Protein AF-A0A955JKP7-F1 (afdb_monomer_lite)

pLDDT: mean 91.43, std 6.75, range [46.59, 98.06]

Sequence (191 aa):
MPIYRITAPNGKTYQIEGPPGASDADVAAAVVAQFPDAGREAPETTTAGQVKEFAKGIPAGAIGLLETAAVGASNILPQAEEDSAKKAIREFASAVKQPFAAAEGYEDTVGRKFGEALGSTAPFFALGPLGMAGKAAATGLAAGAGAGEASTRAEAKGATQDQQTLATIGGTAVGLTEMLPVFHFLEKLGG

Secondary structure (DSSP, 8-state):
-PEEEEE-TTSPEEEEE--TT--HHHHHHHHHHH-GGGGSPPPPP-HHHHHHHHHHHHHHHHHHHHHHHHHHHHTTS-HHHHHHHHHHHHHHHHHHHGGGPPPTT-TT-HHHHHHHHHHHHHHHHHTGGGHHHHHHHHHHHHHHHHHHHHHHHHHHTT--HHHHHHHHHHHHHHHHHHHHHHHHHHHHH--

Structure (mmCIF, N/CA/C/O backbone):
data_AF-A0A955JKP7-F1
#
_entry.id   AF-A0A955JKP7-F1
#
loop_
_atom_site.group_PDB
_atom_site.id
_atom_site.type_symbol
_atom_site.label_atom_id
_atom_site.label_alt_id
_atom_site.label_comp_id
_atom_site.label_asym_id
_atom_site.label_entity_id
_atom_site.label_seq_id
_atom_site.pdbx_PDB_ins_code
_atom_site.Cartn_x
_atom_site.Cartn_y
_atom_site.Cartn_z
_atom_site.occupancy
_atom_site.B_iso_or_equiv
_atom_site.auth_seq_id
_atom_site.auth_comp_id
_atom_site.auth_asym_id
_atom_site.auth_atom_id
_atom_site.pdbx_PDB_model_num
ATOM 1 N N . MET A 1 1 ? -10.383 -22.776 -31.486 1.00 72.69 1 MET A N 1
ATOM 2 C CA . MET A 1 1 ? -9.301 -21.965 -32.079 1.00 72.69 1 MET A CA 1
ATOM 3 C C . MET A 1 1 ? -8.024 -22.276 -31.308 1.00 72.69 1 MET A C 1
ATOM 5 O O . MET A 1 1 ? -8.127 -22.379 -30.090 1.00 72.69 1 MET A O 1
ATOM 9 N N . PRO A 1 2 ? -6.871 -22.540 -31.946 1.00 86.06 2 PRO A N 1
ATOM 10 C CA . PRO A 1 2 ? -5.593 -22.629 -31.234 1.00 86.06 2 PRO A CA 1
ATOM 11 C C . PRO A 1 2 ? -5.215 -21.299 -30.566 1.00 86.06 2 PRO A C 1
ATOM 13 O O . PRO A 1 2 ? -5.532 -20.227 -31.082 1.00 86.06 2 PRO A O 1
ATOM 16 N N . ILE A 1 3 ? -4.527 -21.391 -29.425 1.00 87.88 3 ILE A N 1
ATOM 17 C CA . ILE A 1 3 ? -3.973 -20.244 -28.696 1.00 87.88 3 ILE A CA 1
ATOM 18 C C . ILE A 1 3 ? -2.499 -20.106 -29.070 1.00 87.88 3 ILE A C 1
ATOM 20 O O . ILE A 1 3 ? -1.715 -21.037 -28.884 1.00 87.88 3 ILE A O 1
ATOM 24 N N . TYR A 1 4 ? -2.132 -18.933 -29.568 1.00 86.81 4 TYR A N 1
ATOM 25 C CA . TYR A 1 4 ? -0.766 -18.555 -29.900 1.00 86.81 4 TYR A CA 1
ATOM 26 C C . TYR A 1 4 ? -0.184 -17.681 -28.796 1.00 86.81 4 TYR A C 1
ATOM 28 O O . TYR A 1 4 ? -0.890 -16.855 -28.219 1.00 86.81 4 TYR A O 1
ATOM 36 N N . ARG A 1 5 ? 1.112 -17.849 -28.510 1.00 90.19 5 ARG A N 1
ATOM 37 C CA . ARG A 1 5 ? 1.842 -17.062 -27.512 1.00 90.19 5 ARG A CA 1
ATOM 38 C C . ARG A 1 5 ? 3.000 -16.332 -28.182 1.00 90.19 5 ARG A C 1
ATOM 40 O O . ARG A 1 5 ? 3.888 -16.990 -28.711 1.00 90.19 5 ARG A O 1
ATOM 47 N N . ILE A 1 6 ? 3.009 -15.002 -28.126 1.00 87.56 6 ILE A N 1
ATOM 48 C CA . ILE A 1 6 ? 4.057 -14.173 -28.738 1.00 87.56 6 ILE A CA 1
ATOM 49 C C . ILE A 1 6 ? 4.585 -13.144 -27.744 1.00 87.56 6 ILE A C 1
ATOM 51 O O . ILE A 1 6 ? 3.816 -12.523 -27.011 1.00 87.56 6 ILE A O 1
ATOM 55 N N . THR A 1 7 ? 5.903 -12.966 -27.710 1.00 87.56 7 THR A N 1
ATOM 56 C CA . THR A 1 7 ? 6.532 -11.849 -27.000 1.00 87.56 7 THR A CA 1
ATOM 57 C C . THR A 1 7 ? 6.624 -10.673 -27.958 1.00 87.56 7 THR A C 1
ATOM 59 O O . THR A 1 7 ? 7.273 -10.773 -28.997 1.00 87.56 7 THR A O 1
ATOM 62 N N . ALA A 1 8 ? 5.935 -9.587 -27.630 1.00 84.81 8 ALA A N 1
ATOM 63 C CA . ALA A 1 8 ? 5.909 -8.389 -28.451 1.00 84.81 8 ALA A CA 1
ATOM 64 C C . ALA A 1 8 ? 7.136 -7.491 -28.176 1.00 84.81 8 ALA A C 1
ATOM 66 O O . ALA A 1 8 ? 7.797 -7.666 -27.148 1.00 84.81 8 ALA A O 1
ATOM 67 N N . PRO A 1 9 ? 7.436 -6.514 -29.056 1.00 81.75 9 PRO A N 1
ATOM 68 C CA . PRO A 1 9 ? 8.513 -5.533 -28.863 1.00 81.75 9 PRO A CA 1
ATOM 69 C C . PRO A 1 9 ? 8.548 -4.843 -27.492 1.00 81.75 9 PRO A C 1
ATOM 71 O O . PRO A 1 9 ? 9.625 -4.523 -26.991 1.00 81.75 9 PRO A O 1
ATOM 74 N N . ASN A 1 10 ? 7.395 -4.687 -26.840 1.00 81.25 10 ASN A N 1
ATOM 75 C CA . ASN A 1 10 ? 7.300 -4.074 -25.513 1.00 81.25 10 ASN A CA 1
ATOM 76 C C . ASN A 1 10 ? 7.736 -5.000 -24.361 1.00 81.25 10 ASN A C 1
ATOM 78 O O . ASN A 1 10 ? 7.550 -4.670 -23.190 1.00 81.25 10 ASN A O 1
ATOM 82 N N . GLY A 1 11 ? 8.255 -6.188 -24.680 1.00 78.44 11 GLY A N 1
ATOM 83 C CA . GLY A 1 11 ? 8.721 -7.188 -23.723 1.00 78.44 11 GLY A CA 1
ATOM 84 C C . GLY A 1 11 ? 7.610 -8.003 -23.055 1.00 78.44 11 GLY A C 1
ATOM 85 O O . GLY 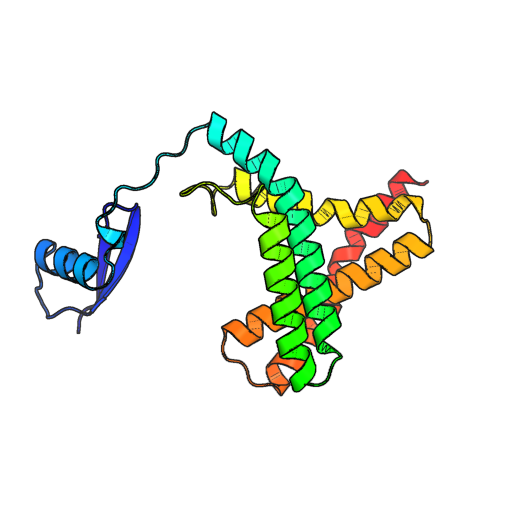A 1 11 ? 7.915 -8.939 -22.314 1.00 78.44 11 GLY A O 1
ATOM 86 N N . LYS A 1 12 ? 6.326 -7.706 -23.309 1.00 83.88 12 LYS A N 1
ATOM 87 C CA . LYS A 1 12 ? 5.192 -8.466 -22.761 1.00 83.88 12 LYS A CA 1
ATOM 88 C C . LYS A 1 12 ? 4.852 -9.656 -23.651 1.00 83.88 12 LYS A C 1
ATOM 90 O O . LYS A 1 12 ? 4.915 -9.591 -24.879 1.00 83.88 12 LYS A O 1
ATOM 95 N N . THR A 1 13 ? 4.441 -10.752 -23.019 1.00 88.56 13 THR A N 1
ATOM 96 C CA . THR A 1 13 ? 3.957 -11.940 -23.722 1.00 88.56 13 THR A CA 1
ATOM 97 C C . THR A 1 13 ? 2.436 -11.937 -23.799 1.00 88.56 13 THR A C 1
ATOM 99 O O . THR A 1 13 ? 1.760 -11.960 -22.771 1.00 88.56 13 THR A O 1
ATOM 102 N N . TYR A 1 14 ? 1.906 -11.981 -25.015 1.00 86.94 14 TYR A N 1
ATOM 103 C CA . TYR A 1 14 ? 0.478 -11.999 -25.303 1.00 86.94 14 TYR A CA 1
ATOM 104 C C . TYR A 1 14 ? 0.025 -13.404 -25.679 1.00 86.94 14 TYR A C 1
ATOM 106 O O . TYR A 1 14 ? 0.777 -14.167 -26.290 1.00 86.94 14 TYR A O 1
ATOM 114 N N . GLN A 1 15 ? -1.208 -13.735 -25.300 1.00 90.25 15 GLN A N 1
ATOM 115 C CA . GLN A 1 15 ? -1.896 -14.939 -25.747 1.00 90.25 15 GLN A CA 1
ATOM 116 C C . GLN A 1 15 ? -3.116 -14.522 -26.559 1.00 90.25 15 GLN A C 1
ATOM 118 O O . GLN A 1 15 ? -3.961 -13.793 -26.041 1.00 90.25 15 GLN A O 1
ATOM 123 N N . ILE A 1 16 ? -3.193 -14.967 -27.812 1.00 87.88 16 ILE A N 1
ATOM 124 C CA . ILE A 1 16 ? -4.333 -14.684 -28.688 1.00 87.88 16 ILE A CA 1
ATOM 125 C C . ILE A 1 16 ? -4.842 -15.955 -29.358 1.00 87.88 16 ILE A C 1
ATOM 127 O O . ILE A 1 16 ? -4.073 -16.861 -29.686 1.00 87.88 16 ILE A O 1
ATOM 131 N N . GLU A 1 17 ? -6.153 -16.023 -29.560 1.00 88.19 17 GLU A N 1
ATOM 132 C CA . GLU A 1 17 ? -6.781 -17.085 -30.339 1.00 88.19 17 GLU A CA 1
ATOM 133 C C . GLU A 1 17 ? -6.658 -16.778 -31.833 1.00 88.19 17 GLU A C 1
ATOM 135 O O . GLU A 1 17 ? -6.987 -15.678 -32.276 1.00 88.19 17 GLU A O 1
ATOM 140 N N . GLY A 1 18 ? -6.205 -17.754 -32.621 1.00 84.19 18 GLY A N 1
ATOM 141 C CA . GLY A 1 18 ? -6.025 -17.603 -34.065 1.00 84.19 18 GLY A CA 1
ATOM 142 C C . GLY A 1 18 ? -6.542 -18.806 -34.853 1.00 84.19 18 GLY A C 1
ATOM 143 O O . GLY A 1 18 ? -6.795 -19.864 -34.271 1.00 84.19 18 GLY A O 1
ATOM 144 N N . PRO A 1 19 ? -6.730 -18.675 -36.176 1.00 85.62 19 PRO A N 1
ATOM 145 C CA . PRO A 1 19 ? -7.070 -19.807 -37.029 1.00 85.62 19 PRO A CA 1
ATOM 146 C C . PRO A 1 19 ? -5.926 -20.840 -37.050 1.00 85.62 19 PRO A C 1
ATOM 148 O O . PRO A 1 19 ? -4.759 -20.462 -36.930 1.00 85.62 19 PRO A O 1
ATOM 151 N N . PRO A 1 20 ? -6.223 -22.145 -37.215 1.00 85.00 20 PRO A N 1
ATOM 152 C CA . PRO A 1 20 ? -5.192 -23.174 -37.329 1.00 85.00 20 PRO A CA 1
ATOM 153 C C . PRO A 1 20 ? -4.208 -22.880 -38.463 1.00 85.00 20 PRO A C 1
ATOM 155 O O . PRO A 1 20 ? -4.615 -22.722 -39.610 1.00 85.00 20 PRO A O 1
ATOM 158 N N . GLY A 1 21 ? -2.915 -22.836 -38.136 1.00 83.44 21 GLY A N 1
ATOM 159 C CA . GLY A 1 21 ? -1.845 -22.587 -39.106 1.00 83.44 21 GLY A CA 1
ATOM 160 C C . GLY A 1 21 ? -1.539 -21.110 -39.379 1.00 83.44 21 GLY A C 1
ATOM 161 O O . GLY A 1 21 ? -0.839 -20.834 -40.349 1.00 83.44 21 GLY A O 1
ATOM 162 N N . ALA A 1 22 ? -2.031 -20.175 -38.555 1.00 85.88 22 ALA A N 1
ATOM 163 C CA . ALA A 1 22 ? -1.627 -18.768 -38.630 1.00 85.88 22 ALA A CA 1
ATOM 164 C C . ALA A 1 22 ? -0.098 -18.616 -38.536 1.00 85.88 22 ALA A C 1
ATOM 166 O O . ALA A 1 22 ? 0.543 -19.304 -37.735 1.00 85.88 22 ALA A O 1
ATOM 167 N N . SER A 1 23 ? 0.473 -17.723 -39.352 1.00 87.25 23 SER A N 1
ATOM 168 C CA . SER A 1 23 ? 1.904 -17.418 -39.307 1.00 87.25 23 SER A CA 1
ATOM 169 C C . SER A 1 23 ? 2.242 -16.512 -38.119 1.00 87.25 23 SER A C 1
ATOM 171 O O . SER A 1 23 ? 1.393 -15.753 -37.648 1.00 87.25 23 SER A O 1
ATOM 173 N N . ASP A 1 24 ? 3.499 -16.528 -37.666 1.00 83.50 24 ASP A N 1
ATOM 174 C CA . ASP A 1 24 ? 3.965 -15.651 -36.580 1.00 83.50 24 ASP A CA 1
ATOM 175 C C . ASP A 1 24 ? 3.753 -14.161 -36.899 1.00 83.50 24 ASP A C 1
ATOM 177 O O . ASP A 1 24 ? 3.474 -13.369 -36.000 1.00 83.50 24 ASP A O 1
ATOM 181 N N . ALA A 1 25 ? 3.830 -13.777 -38.179 1.00 84.00 25 ALA A N 1
ATOM 182 C CA . ALA A 1 25 ? 3.585 -12.411 -38.633 1.00 84.00 25 ALA A CA 1
ATOM 183 C C . ALA A 1 25 ? 2.102 -12.019 -38.528 1.00 84.00 25 ALA A C 1
ATOM 185 O O . ALA A 1 25 ? 1.795 -10.913 -38.083 1.00 84.00 25 ALA A O 1
ATOM 186 N N . ASP A 1 26 ? 1.185 -12.926 -38.875 1.00 86.25 26 ASP A N 1
ATOM 187 C CA . ASP A 1 26 ? -0.260 -12.693 -38.743 1.00 86.25 26 ASP A CA 1
ATOM 188 C C . ASP A 1 26 ? -0.667 -12.610 -37.268 1.00 86.25 26 ASP A C 1
ATOM 190 O O . ASP A 1 26 ? -1.457 -11.748 -36.878 1.00 86.25 26 ASP A O 1
ATOM 194 N N . VAL A 1 27 ? -0.078 -13.469 -36.429 1.00 86.38 27 VAL A N 1
ATOM 195 C CA . VAL A 1 27 ? -0.253 -13.443 -34.972 1.00 86.38 27 VAL A CA 1
ATOM 196 C C . VAL A 1 27 ? 0.288 -12.130 -34.401 1.00 86.38 27 VAL A C 1
ATOM 198 O O . VAL A 1 27 ? -0.414 -11.468 -33.642 1.00 86.38 27 VAL A O 1
ATOM 201 N N . ALA A 1 28 ? 1.490 -11.697 -34.793 1.00 84.06 28 ALA A N 1
ATOM 202 C CA . ALA A 1 28 ? 2.065 -10.425 -34.353 1.00 84.06 28 ALA A CA 1
ATOM 203 C C . ALA A 1 28 ? 1.208 -9.220 -34.768 1.00 84.06 28 ALA A C 1
ATOM 205 O O . ALA A 1 28 ? 0.952 -8.338 -33.949 1.00 84.06 28 ALA A O 1
ATOM 206 N N . ALA A 1 29 ? 0.721 -9.198 -36.011 1.00 86.31 29 ALA A N 1
ATOM 207 C CA . ALA A 1 29 ? -0.156 -8.143 -36.509 1.00 86.31 29 ALA A CA 1
ATOM 208 C C . ALA A 1 29 ? -1.489 -8.107 -35.748 1.00 86.31 29 ALA A C 1
ATOM 210 O O . ALA A 1 29 ? -1.952 -7.029 -35.381 1.00 86.31 29 ALA A O 1
ATOM 211 N N . ALA A 1 30 ? -2.073 -9.270 -35.445 1.00 86.75 30 ALA A N 1
ATOM 212 C CA . ALA A 1 30 ? -3.275 -9.370 -34.624 1.00 86.75 30 ALA A CA 1
ATOM 213 C C . ALA A 1 30 ? -3.031 -8.895 -33.182 1.00 86.75 30 ALA A C 1
ATOM 215 O O . ALA A 1 30 ? -3.862 -8.172 -32.632 1.00 86.75 30 ALA A O 1
ATOM 216 N N . VAL A 1 31 ? -1.873 -9.220 -32.592 1.00 87.81 31 VAL A N 1
ATOM 217 C CA . VAL A 1 31 ? -1.482 -8.711 -31.270 1.00 87.81 31 VAL A CA 1
ATOM 218 C C . VAL A 1 31 ? -1.333 -7.195 -31.284 1.00 87.81 31 VAL A C 1
ATOM 220 O O . VAL A 1 31 ? -1.880 -6.549 -30.404 1.00 87.81 31 VAL A O 1
ATOM 223 N N . VAL A 1 32 ? -0.664 -6.598 -32.270 1.00 87.62 32 VAL A N 1
ATOM 224 C CA . VAL A 1 32 ? -0.525 -5.131 -32.342 1.00 87.62 32 VAL A CA 1
ATOM 225 C C . VAL A 1 32 ? -1.867 -4.450 -32.637 1.00 87.62 32 VAL A C 1
ATOM 227 O O . VAL A 1 32 ? -2.150 -3.390 -32.086 1.00 87.62 32 VAL A O 1
ATOM 230 N N . ALA A 1 33 ? -2.728 -5.059 -33.455 1.00 87.00 33 ALA A N 1
ATOM 231 C CA . ALA A 1 33 ? -4.063 -4.533 -33.738 1.00 87.00 33 ALA A CA 1
ATOM 232 C C . ALA A 1 33 ? -4.977 -4.552 -32.501 1.00 87.00 33 ALA A C 1
ATOM 234 O O . ALA A 1 33 ? -5.748 -3.618 -32.291 1.00 87.00 33 ALA A O 1
ATOM 235 N N . GLN A 1 34 ? -4.886 -5.600 -31.676 1.00 87.19 34 GLN A N 1
ATOM 236 C CA . GLN A 1 34 ? -5.665 -5.735 -30.443 1.00 87.19 34 GLN A CA 1
ATOM 237 C C . GLN A 1 34 ? -5.032 -4.985 -29.259 1.00 87.19 34 GLN A C 1
ATOM 239 O O . GLN A 1 34 ? -5.739 -4.493 -28.381 1.00 87.19 34 GLN A O 1
ATOM 244 N N . PHE A 1 35 ? -3.705 -4.872 -29.254 1.00 86.50 35 PHE A N 1
ATOM 245 C CA . PHE A 1 35 ? -2.894 -4.226 -28.230 1.00 86.50 35 PHE A CA 1
ATOM 246 C C . PHE A 1 35 ? -1.910 -3.256 -28.907 1.00 86.50 35 PHE A C 1
ATOM 248 O O . PHE A 1 35 ? -0.754 -3.614 -29.129 1.00 86.50 35 PHE A O 1
ATOM 255 N N . PRO A 1 36 ? -2.320 -2.010 -29.211 1.00 83.62 36 PRO A N 1
ATOM 256 C CA . PRO A 1 36 ? -1.466 -1.031 -29.899 1.00 83.62 36 PRO A CA 1
ATOM 257 C C . PRO A 1 36 ? -0.111 -0.794 -29.214 1.00 83.62 36 PRO A C 1
ATOM 259 O O . PRO A 1 36 ? 0.900 -0.552 -29.870 1.00 83.62 36 PRO A O 1
ATOM 262 N N . ASP A 1 37 ? -0.072 -0.930 -27.888 1.00 82.00 37 ASP A N 1
ATOM 263 C CA . ASP A 1 37 ? 1.134 -0.777 -27.073 1.00 82.00 37 ASP A CA 1
ATOM 264 C C . ASP A 1 37 ? 2.135 -1.934 -27.241 1.00 82.00 37 ASP A C 1
ATOM 266 O O . ASP A 1 37 ? 3.292 -1.802 -26.847 1.00 82.00 37 ASP A O 1
ATOM 270 N N . ALA A 1 38 ? 1.717 -3.066 -27.819 1.00 81.75 38 ALA A N 1
ATOM 271 C CA . ALA A 1 38 ? 2.581 -4.207 -28.120 1.00 81.75 38 ALA A CA 1
ATOM 272 C C . ALA A 1 38 ? 3.698 -3.840 -29.104 1.00 81.75 38 ALA A C 1
ATOM 274 O O . ALA A 1 38 ? 4.786 -4.400 -29.026 1.00 81.75 38 ALA A O 1
ATOM 275 N N . GLY A 1 39 ? 3.448 -2.870 -29.991 1.00 80.31 39 GLY A N 1
ATOM 276 C CA . GLY A 1 39 ? 4.429 -2.393 -30.964 1.00 80.31 39 GLY A CA 1
ATOM 277 C C . GLY A 1 39 ? 5.464 -1.408 -30.415 1.00 80.31 39 GLY A C 1
ATOM 278 O O . GLY A 1 39 ? 6.376 -1.047 -31.153 1.00 80.31 39 GLY A O 1
ATOM 279 N N . ARG A 1 40 ? 5.339 -0.943 -29.162 1.00 83.19 40 ARG A N 1
ATOM 280 C CA . ARG A 1 40 ? 6.335 -0.043 -28.555 1.00 83.19 40 ARG A CA 1
ATOM 281 C C . ARG A 1 40 ? 7.557 -0.824 -28.095 1.00 83.19 40 ARG A C 1
ATOM 283 O O . ARG A 1 40 ? 7.423 -1.969 -27.693 1.00 83.19 40 ARG A O 1
ATOM 290 N N . GLU A 1 41 ? 8.732 -0.208 -28.123 1.00 78.56 41 GLU A N 1
ATOM 291 C CA . GLU A 1 41 ? 9.923 -0.805 -27.515 1.00 78.56 41 GLU A CA 1
ATOM 292 C C . GLU A 1 41 ? 9.786 -0.844 -25.989 1.00 78.56 41 GLU A C 1
ATOM 294 O O . GLU A 1 41 ? 9.173 0.039 -25.383 1.00 78.56 41 GLU A O 1
ATOM 299 N N . ALA A 1 42 ? 10.335 -1.888 -25.367 1.00 75.12 42 ALA A N 1
ATOM 300 C CA . ALA A 1 42 ? 10.383 -1.982 -23.917 1.00 75.12 42 ALA A CA 1
ATOM 301 C C . ALA A 1 42 ? 11.212 -0.814 -23.339 1.00 75.12 42 ALA A C 1
ATOM 303 O O . ALA A 1 42 ? 12.310 -0.553 -23.838 1.00 75.12 42 ALA A O 1
ATOM 304 N N . PRO A 1 43 ? 10.743 -0.133 -22.279 1.00 78.25 43 PRO A N 1
ATOM 305 C CA . PRO A 1 43 ? 11.534 0.897 -21.618 1.00 78.25 43 PRO A CA 1
ATOM 306 C C . PRO A 1 43 ? 12.845 0.305 -21.086 1.00 78.25 43 PRO A C 1
ATOM 308 O O . PRO A 1 43 ? 12.838 -0.719 -20.396 1.00 78.25 43 PRO A O 1
ATOM 311 N N . GLU A 1 44 ? 13.977 0.951 -21.367 1.00 80.38 44 GLU A N 1
ATOM 312 C CA . GLU A 1 44 ? 15.256 0.512 -20.813 1.00 80.38 44 GLU A CA 1
ATOM 313 C C . GLU A 1 44 ? 15.362 0.856 -19.322 1.00 80.38 44 GLU A C 1
ATOM 315 O O . GLU A 1 44 ? 15.200 2.006 -18.898 1.00 80.38 44 GLU A O 1
ATOM 320 N N . THR A 1 45 ? 15.696 -0.150 -18.509 1.00 87.00 45 THR A N 1
ATOM 321 C CA . THR A 1 45 ? 16.003 0.058 -17.091 1.00 87.00 45 THR A CA 1
ATOM 322 C C . THR A 1 45 ? 17.511 0.153 -16.869 1.00 87.00 45 THR A C 1
ATOM 324 O O . THR A 1 45 ? 18.302 -0.534 -17.507 1.00 87.00 45 THR A O 1
ATOM 327 N N . THR A 1 46 ? 17.931 1.012 -15.941 1.00 91.19 46 THR A N 1
ATOM 328 C CA . THR A 1 46 ? 19.344 1.248 -15.611 1.00 91.19 46 THR A CA 1
ATOM 329 C C . THR A 1 46 ? 19.581 1.034 -14.125 1.00 91.19 46 THR A C 1
ATOM 331 O O . THR A 1 46 ? 18.682 1.239 -13.309 1.00 91.19 46 THR A O 1
ATOM 334 N N . THR A 1 47 ? 20.809 0.690 -13.734 1.00 92.06 47 THR A N 1
ATOM 335 C CA . THR A 1 47 ? 21.171 0.512 -12.317 1.00 92.06 47 THR A CA 1
ATOM 336 C C . THR A 1 47 ? 20.907 1.773 -11.488 1.00 92.06 47 THR A C 1
ATOM 338 O O . THR A 1 47 ? 20.353 1.689 -10.395 1.00 92.06 47 THR A O 1
ATOM 341 N N . ALA A 1 48 ? 21.240 2.956 -12.016 1.00 93.81 48 ALA A N 1
ATOM 342 C CA . ALA A 1 48 ? 20.956 4.225 -11.344 1.00 93.81 48 ALA A CA 1
ATOM 343 C C . ALA A 1 48 ? 19.444 4.484 -11.220 1.00 93.81 48 ALA A C 1
ATOM 345 O O . ALA A 1 48 ? 18.978 4.950 -10.179 1.00 93.81 48 ALA A O 1
ATOM 346 N N . GLY A 1 49 ? 18.671 4.124 -12.251 1.00 93.81 49 GLY A N 1
ATOM 347 C CA . GLY A 1 49 ? 17.213 4.136 -12.205 1.00 93.81 49 GLY A CA 1
ATOM 348 C C . GLY A 1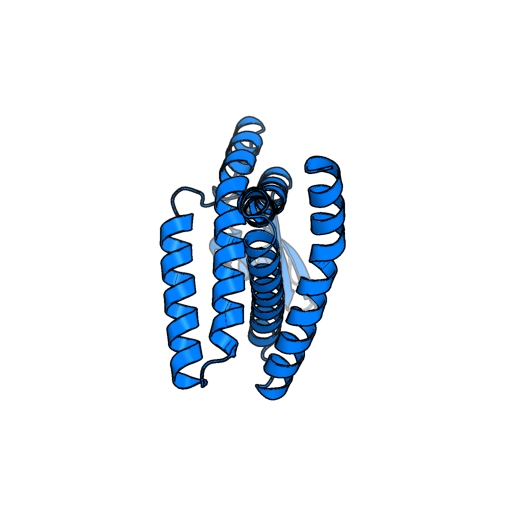 49 ? 16.667 3.222 -11.110 1.00 93.81 49 GLY A C 1
ATOM 349 O O . GLY A 1 49 ? 15.876 3.676 -10.296 1.00 93.81 49 GLY A O 1
ATOM 350 N N . GLN A 1 50 ? 17.163 1.987 -10.990 1.00 93.69 50 GLN A N 1
ATOM 351 C CA . GLN A 1 50 ? 16.717 1.046 -9.953 1.00 93.69 50 GLN A CA 1
ATOM 352 C C . GLN A 1 50 ? 16.913 1.603 -8.534 1.00 93.69 50 GLN A C 1
ATOM 354 O O . GLN A 1 50 ? 16.026 1.472 -7.694 1.00 93.69 50 GLN A O 1
ATOM 359 N N . VAL A 1 51 ? 18.043 2.270 -8.267 1.00 95.88 51 VAL A N 1
ATOM 360 C CA . VAL A 1 51 ? 18.307 2.913 -6.965 1.00 95.88 51 VAL A CA 1
ATOM 361 C C . VAL A 1 51 ? 17.344 4.075 -6.712 1.00 95.88 51 VAL A C 1
ATOM 363 O O . VAL A 1 51 ? 16.793 4.201 -5.616 1.00 95.88 51 VAL A O 1
ATOM 366 N N . LYS A 1 52 ? 17.105 4.918 -7.723 1.00 96.56 52 LYS A N 1
ATOM 367 C CA . LYS A 1 52 ? 16.150 6.031 -7.628 1.00 96.56 52 LYS A CA 1
ATOM 368 C C . LYS A 1 52 ? 14.727 5.531 -7.370 1.00 96.56 52 LYS A C 1
ATOM 370 O O . LYS A 1 52 ? 14.021 6.090 -6.534 1.00 96.56 52 LYS A O 1
ATOM 375 N N . GLU A 1 53 ? 14.316 4.483 -8.069 1.00 97.00 53 GLU A N 1
ATOM 376 C CA . GLU A 1 53 ? 12.973 3.917 -7.964 1.00 97.00 53 GLU A CA 1
ATOM 377 C C . GLU A 1 53 ? 12.779 3.132 -6.660 1.00 97.00 53 GLU A C 1
ATOM 379 O O . GLU A 1 53 ? 11.702 3.196 -6.071 1.00 97.00 53 GLU A O 1
ATOM 384 N N . PHE A 1 54 ? 13.830 2.507 -6.119 1.00 97.06 54 PHE A N 1
ATOM 385 C CA . PHE A 1 54 ? 13.828 2.018 -4.737 1.00 97.06 54 PHE A CA 1
ATOM 386 C C . PHE A 1 54 ? 13.557 3.156 -3.740 1.00 97.06 54 PHE A C 1
ATOM 388 O O . PHE A 1 54 ? 12.660 3.044 -2.905 1.00 97.06 54 PHE A O 1
ATOM 395 N N . ALA A 1 55 ? 14.281 4.276 -3.855 1.00 97.44 55 ALA A N 1
ATOM 396 C CA . ALA A 1 55 ? 14.125 5.412 -2.946 1.00 97.44 55 ALA A CA 1
ATOM 397 C C . ALA A 1 55 ? 12.726 6.043 -3.024 1.00 97.44 55 ALA A C 1
ATOM 399 O O . ALA A 1 55 ? 12.149 6.368 -1.989 1.00 97.44 55 ALA A O 1
ATOM 400 N N . LYS A 1 56 ? 12.150 6.172 -4.227 1.00 97.88 56 LYS A N 1
ATOM 401 C CA . LYS A 1 56 ? 10.748 6.589 -4.412 1.00 97.88 56 LYS A CA 1
ATOM 402 C C . LYS A 1 56 ? 9.749 5.567 -3.878 1.00 97.88 56 LYS A C 1
ATOM 404 O O . LYS A 1 56 ? 8.667 5.945 -3.435 1.00 97.88 56 LYS A O 1
ATOM 409 N N . GLY A 1 57 ? 10.106 4.285 -3.908 1.00 97.62 57 GLY A N 1
ATOM 410 C CA . GLY A 1 57 ? 9.244 3.224 -3.415 1.00 97.62 57 GLY A CA 1
ATOM 411 C C . GLY A 1 57 ? 8.924 3.347 -1.934 1.00 97.62 57 GLY A C 1
ATOM 412 O O . GLY A 1 57 ? 7.806 3.041 -1.544 1.00 97.62 57 GLY A O 1
ATOM 413 N N . ILE A 1 58 ? 9.840 3.885 -1.128 1.00 97.62 58 ILE A N 1
ATOM 414 C CA . ILE A 1 58 ? 9.641 4.060 0.316 1.00 97.62 58 ILE A CA 1
ATOM 415 C C . ILE A 1 58 ? 8.435 4.974 0.630 1.00 97.62 58 ILE A C 1
ATOM 417 O O . ILE A 1 58 ? 7.476 4.507 1.250 1.00 97.62 58 ILE A O 1
ATOM 421 N N . PRO A 1 59 ? 8.401 6.254 0.209 1.00 97.62 59 PRO A N 1
ATOM 422 C CA . PRO A 1 59 ? 7.227 7.092 0.439 1.00 97.62 59 PRO A CA 1
ATOM 423 C C . PRO A 1 59 ? 5.979 6.548 -0.272 1.00 97.62 59 PRO A C 1
ATOM 425 O O . PRO A 1 59 ? 4.897 6.585 0.312 1.00 97.62 59 PRO A O 1
ATOM 428 N N . ALA A 1 60 ? 6.108 5.978 -1.478 1.00 97.19 60 ALA A N 1
ATOM 429 C CA . ALA A 1 60 ? 4.974 5.381 -2.191 1.00 97.19 60 ALA A CA 1
ATOM 430 C C . ALA A 1 60 ? 4.328 4.218 -1.413 1.00 97.19 60 ALA A C 1
ATOM 432 O O . ALA A 1 60 ? 3.100 4.134 -1.342 1.00 97.19 60 ALA A O 1
ATOM 433 N N . GLY A 1 61 ? 5.141 3.361 -0.791 1.00 97.38 61 GLY A N 1
ATOM 434 C CA . GLY A 1 61 ? 4.701 2.243 0.041 1.00 97.38 61 GLY A CA 1
ATOM 435 C C . GLY A 1 61 ? 3.976 2.693 1.305 1.00 97.38 61 GLY A C 1
ATOM 436 O O . GLY A 1 61 ? 2.913 2.162 1.624 1.00 97.38 61 GLY A O 1
ATOM 437 N N . ALA A 1 62 ? 4.486 3.726 1.983 1.00 97.69 62 ALA A N 1
ATOM 438 C CA . ALA A 1 62 ? 3.822 4.305 3.152 1.00 97.69 62 ALA A CA 1
ATOM 439 C C . ALA A 1 62 ? 2.438 4.873 2.795 1.00 97.69 62 ALA A C 1
ATOM 441 O O . ALA A 1 62 ? 1.455 4.592 3.481 1.00 97.69 62 ALA A O 1
ATOM 442 N N . ILE A 1 63 ? 2.337 5.623 1.690 1.00 97.50 63 ILE A N 1
ATOM 443 C CA . ILE A 1 63 ? 1.049 6.155 1.218 1.00 97.50 63 ILE A CA 1
ATOM 444 C C . ILE A 1 63 ? 0.118 5.007 0.804 1.00 97.50 63 ILE A C 1
ATOM 446 O O . ILE A 1 63 ? -1.078 5.062 1.073 1.00 97.50 63 ILE A O 1
ATOM 450 N N . GLY A 1 64 ? 0.654 3.949 0.186 1.00 97.25 64 GLY A N 1
ATOM 451 C CA . GLY A 1 64 ? -0.111 2.758 -0.186 1.00 97.25 64 GLY A CA 1
ATOM 452 C C . GLY A 1 64 ? -0.720 2.024 1.001 1.00 97.25 64 GLY A C 1
ATOM 453 O O . GLY A 1 64 ? -1.894 1.660 0.941 1.00 97.25 64 GLY A O 1
ATOM 454 N N . LEU A 1 65 ? 0.027 1.874 2.096 1.00 97.75 65 LEU A N 1
ATOM 455 C CA . LEU A 1 65 ? -0.511 1.315 3.334 1.00 97.75 65 LEU A CA 1
ATOM 456 C C . LEU A 1 65 ? -1.665 2.171 3.871 1.00 97.75 65 LEU A C 1
ATOM 458 O O . LEU A 1 65 ? -2.728 1.642 4.182 1.00 97.75 65 LEU A O 1
ATOM 462 N N . LEU A 1 66 ? -1.460 3.486 3.984 1.00 97.50 66 LEU A N 1
ATOM 463 C CA . LEU A 1 66 ? -2.464 4.395 4.543 1.00 97.50 66 LEU A CA 1
ATOM 464 C C . LEU A 1 66 ? -3.737 4.437 3.692 1.00 97.50 66 LEU A C 1
ATOM 466 O O . LEU A 1 66 ? -4.835 4.410 4.242 1.00 97.50 66 LEU A O 1
ATOM 470 N N . GLU A 1 67 ? -3.595 4.456 2.365 1.00 97.88 67 GLU A N 1
ATOM 471 C CA . GLU A 1 67 ? -4.715 4.342 1.428 1.00 97.88 67 GLU A CA 1
ATOM 472 C C . GLU A 1 67 ? -5.489 3.046 1.663 1.00 97.88 67 GLU A C 1
ATOM 474 O O . GLU A 1 67 ? -6.702 3.075 1.853 1.00 97.88 67 GLU A O 1
ATOM 479 N N . THR A 1 68 ? -4.784 1.915 1.708 1.00 97.69 68 THR A N 1
ATOM 480 C CA . THR A 1 68 ? -5.394 0.601 1.925 1.00 97.69 68 THR A CA 1
ATOM 481 C C . THR A 1 68 ? -6.126 0.555 3.263 1.00 97.69 68 THR A C 1
ATOM 483 O O . THR A 1 68 ? -7.261 0.088 3.333 1.00 97.69 68 THR A O 1
ATOM 486 N N . ALA A 1 69 ? -5.522 1.090 4.322 1.00 97.75 69 ALA A N 1
ATOM 487 C CA . ALA A 1 69 ? -6.147 1.136 5.631 1.00 97.75 69 ALA A CA 1
ATOM 488 C C . ALA A 1 69 ? -7.392 2.023 5.667 1.00 97.75 69 ALA A C 1
ATOM 490 O O . ALA A 1 69 ? -8.399 1.641 6.263 1.00 97.75 69 ALA A O 1
ATOM 491 N N . ALA A 1 70 ? -7.352 3.173 4.994 1.00 97.56 70 ALA A N 1
ATOM 492 C CA . ALA A 1 70 ? -8.507 4.049 4.852 1.00 97.56 70 ALA A CA 1
ATOM 493 C C . ALA A 1 70 ? -9.629 3.380 4.040 1.00 97.56 70 ALA A C 1
ATOM 495 O O . ALA A 1 70 ? -10.791 3.460 4.435 1.00 97.56 70 ALA A O 1
ATOM 496 N N . VAL A 1 71 ? -9.295 2.662 2.959 1.00 97.00 71 VAL A N 1
ATOM 497 C CA . VAL A 1 71 ? -10.258 1.837 2.210 1.00 97.00 71 VAL A CA 1
ATOM 498 C C . VAL A 1 71 ? -10.879 0.785 3.131 1.00 97.00 71 VAL A C 1
ATOM 500 O O . VAL A 1 71 ? -12.099 0.658 3.176 1.00 97.00 71 VAL A O 1
ATOM 503 N N . GLY A 1 72 ? -10.076 0.078 3.926 1.00 96.00 72 GLY A N 1
ATOM 504 C CA . GLY A 1 72 ? -10.580 -0.899 4.891 1.00 96.00 72 GLY A CA 1
ATOM 505 C C . GLY A 1 72 ? -11.519 -0.296 5.933 1.00 96.00 72 GLY A C 1
ATOM 506 O O . GLY A 1 72 ? -12.567 -0.870 6.216 1.00 96.00 72 GLY A O 1
ATOM 507 N N . ALA A 1 73 ? -11.185 0.884 6.457 1.00 95.50 73 ALA A N 1
ATOM 508 C CA . ALA A 1 73 ? -12.042 1.617 7.385 1.00 95.50 73 ALA A CA 1
ATOM 509 C C . ALA A 1 73 ? -13.361 2.073 6.733 1.00 95.50 73 ALA A C 1
ATOM 511 O O . ALA A 1 73 ? -14.400 2.077 7.392 1.00 95.50 73 ALA A O 1
ATOM 512 N N . SER A 1 74 ? -13.341 2.415 5.438 1.00 95.69 74 SER A N 1
ATOM 513 C CA . SER A 1 74 ? -14.545 2.823 4.703 1.00 95.69 74 SER A CA 1
ATOM 514 C C . SER A 1 74 ? -15.571 1.699 4.531 1.00 95.69 74 SER A C 1
ATOM 516 O O . SER A 1 74 ? -16.753 1.997 4.433 1.00 95.69 74 SER A O 1
ATOM 518 N N . ASN A 1 75 ? -15.161 0.426 4.611 1.00 92.44 75 ASN A N 1
ATOM 519 C CA . ASN A 1 75 ? -16.062 -0.733 4.495 1.00 92.44 75 ASN A CA 1
ATOM 520 C C . ASN A 1 75 ? -17.056 -0.873 5.672 1.00 92.44 75 ASN A C 1
ATOM 522 O O . ASN A 1 75 ? -17.884 -1.779 5.680 1.00 92.44 75 ASN A O 1
ATOM 526 N N . ILE A 1 76 ? -16.943 -0.034 6.710 1.00 91.06 76 ILE A N 1
ATOM 527 C CA . ILE A 1 76 ? -17.916 0.044 7.816 1.00 91.06 76 ILE A CA 1
ATOM 528 C C . ILE A 1 76 ? -19.114 0.927 7.424 1.00 91.06 76 ILE A C 1
ATOM 530 O O . ILE A 1 76 ? -20.179 0.851 8.039 1.00 91.06 76 ILE A O 1
ATOM 534 N N . LEU A 1 77 ? -18.937 1.791 6.423 1.00 91.75 77 LEU A N 1
ATOM 535 C CA . LEU A 1 77 ? -19.980 2.680 5.934 1.00 91.75 77 LEU A CA 1
ATOM 536 C C . LEU A 1 77 ? -21.041 1.891 5.151 1.00 91.75 77 LEU A C 1
ATOM 538 O O . LEU A 1 77 ? -20.762 0.803 4.647 1.00 91.75 77 LEU A O 1
ATOM 542 N N . PRO A 1 78 ? -22.265 2.427 5.015 1.00 90.50 78 PRO A N 1
ATOM 543 C CA . PRO A 1 78 ? -23.212 1.880 4.058 1.00 90.50 78 PRO A CA 1
ATOM 544 C C . PRO A 1 78 ? -22.695 2.066 2.619 1.00 90.50 78 PRO A C 1
ATOM 546 O O . PRO A 1 78 ? -21.900 2.958 2.332 1.00 90.50 78 PRO A O 1
ATOM 549 N N . GLN A 1 79 ? -23.160 1.211 1.703 1.00 85.19 79 GLN A N 1
ATOM 550 C CA . GLN A 1 79 ? -22.612 1.102 0.339 1.00 85.19 79 GLN A CA 1
ATOM 551 C C . GLN A 1 79 ? -22.573 2.426 -0.434 1.00 85.19 79 GLN A C 1
ATOM 553 O O . GLN A 1 79 ? -21.607 2.706 -1.138 1.00 85.19 79 GLN A O 1
ATOM 558 N N . ALA A 1 80 ? -23.624 3.243 -0.309 1.00 87.06 80 ALA A N 1
ATOM 559 C CA . ALA A 1 80 ? -23.721 4.502 -1.043 1.00 87.06 80 ALA A CA 1
ATOM 560 C C . ALA A 1 80 ? -22.592 5.473 -0.656 1.00 87.06 80 ALA A C 1
ATOM 562 O O . ALA A 1 80 ? -22.061 6.192 -1.503 1.00 87.06 80 ALA A O 1
ATOM 563 N N . GLU A 1 81 ? -22.208 5.481 0.619 1.00 94.12 81 GLU A N 1
ATOM 564 C CA . GLU A 1 81 ? -21.116 6.285 1.150 1.00 94.12 81 GLU A CA 1
ATOM 565 C C . GLU A 1 81 ? -19.755 5.604 0.970 1.00 94.12 81 GLU A C 1
ATOM 567 O O . GLU A 1 81 ? -18.765 6.296 0.731 1.00 94.12 81 GLU A O 1
ATOM 572 N N . GLU A 1 82 ? -19.699 4.271 1.050 1.00 92.19 82 GLU A N 1
ATOM 573 C CA . GLU A 1 82 ? -18.486 3.465 0.868 1.00 92.19 82 GLU A CA 1
ATOM 574 C C . GLU A 1 82 ? -17.839 3.731 -0.496 1.00 92.19 82 GLU A C 1
ATOM 576 O O . GLU A 1 82 ? -16.660 4.084 -0.551 1.00 92.19 82 GLU A O 1
ATOM 581 N N . ASP A 1 83 ? -18.601 3.648 -1.590 1.00 91.69 83 ASP A N 1
ATOM 582 C CA . ASP A 1 83 ? -18.072 3.864 -2.943 1.00 91.69 83 ASP A CA 1
ATOM 583 C C . ASP A 1 83 ? -17.505 5.279 -3.113 1.00 91.69 83 ASP A C 1
ATOM 585 O O . ASP A 1 83 ? -16.415 5.479 -3.665 1.00 91.69 83 ASP A O 1
ATOM 589 N N . SER A 1 84 ? -18.219 6.278 -2.584 1.00 95.19 84 SER A N 1
ATOM 590 C CA . SER A 1 84 ? -17.768 7.670 -2.600 1.00 95.19 84 SER A CA 1
ATOM 591 C C . SER A 1 84 ? -16.507 7.864 -1.755 1.00 95.19 84 SER A C 1
ATOM 593 O O . SER A 1 84 ? -15.591 8.574 -2.176 1.00 95.19 84 SER A O 1
ATOM 595 N N . ALA A 1 85 ? -16.437 7.239 -0.578 1.00 96.00 85 ALA A N 1
ATOM 596 C CA . ALA A 1 85 ? -15.279 7.303 0.304 1.00 96.00 85 ALA A CA 1
ATOM 597 C C . ALA A 1 85 ? -14.059 6.638 -0.345 1.00 96.00 85 ALA A C 1
ATOM 599 O O . ALA A 1 85 ? -13.003 7.264 -0.428 1.00 96.00 85 ALA A O 1
ATOM 600 N N . LYS A 1 86 ? -14.204 5.420 -0.882 1.00 95.12 86 LYS A N 1
ATOM 601 C CA . LYS A 1 86 ? -13.137 4.703 -1.597 1.00 95.12 86 LYS A CA 1
ATOM 602 C C . LYS A 1 86 ? -12.610 5.509 -2.772 1.00 95.12 86 LYS A C 1
ATOM 604 O O . LYS A 1 86 ? -11.397 5.612 -2.941 1.00 95.12 86 LYS A O 1
ATOM 609 N N . LYS A 1 87 ? -13.499 6.107 -3.568 1.00 96.00 87 LYS A N 1
ATOM 610 C CA . LYS A 1 87 ? -13.103 6.967 -4.686 1.00 96.00 87 LYS A CA 1
ATOM 611 C C . LYS A 1 87 ? -12.286 8.167 -4.206 1.00 96.00 87 LYS A C 1
ATOM 613 O O . LYS A 1 87 ? -11.187 8.376 -4.709 1.00 96.00 87 LYS A O 1
ATOM 618 N N . ALA A 1 88 ? -12.773 8.899 -3.204 1.00 97.44 88 ALA A N 1
ATOM 619 C CA . ALA A 1 88 ? -12.064 10.054 -2.654 1.00 97.44 88 ALA A CA 1
ATOM 620 C C . ALA A 1 88 ? -10.697 9.672 -2.057 1.00 97.44 88 ALA A C 1
ATOM 622 O O . ALA A 1 88 ? -9.709 10.374 -2.269 1.00 97.44 88 ALA A O 1
ATOM 623 N N . ILE A 1 89 ? -10.621 8.536 -1.356 1.00 97.56 89 ILE A N 1
ATOM 624 C CA . ILE A 1 89 ? -9.377 7.990 -0.799 1.00 97.56 89 ILE A CA 1
ATOM 625 C C . ILE A 1 89 ? -8.379 7.669 -1.917 1.00 97.56 89 ILE A C 1
ATOM 627 O O . ILE A 1 89 ? -7.234 8.112 -1.843 1.00 97.56 89 ILE A O 1
ATOM 631 N N . ARG A 1 90 ? -8.809 6.946 -2.961 1.00 96.06 90 ARG A N 1
ATOM 632 C CA . ARG A 1 90 ? -7.970 6.567 -4.112 1.00 96.06 90 ARG A CA 1
ATOM 633 C C . ARG A 1 90 ? -7.480 7.798 -4.880 1.00 96.06 90 ARG A C 1
ATOM 635 O O . ARG A 1 90 ? -6.304 7.884 -5.226 1.00 96.06 90 ARG A O 1
ATOM 642 N N . GLU A 1 91 ? -8.348 8.782 -5.108 1.00 97.38 91 GLU A N 1
ATOM 643 C CA . GLU A 1 91 ? -7.992 10.044 -5.773 1.00 97.38 91 GLU A CA 1
ATOM 644 C C . GLU A 1 91 ? -6.968 10.845 -4.964 1.00 97.38 91 GLU A C 1
ATOM 646 O O . GLU A 1 91 ? -5.938 11.263 -5.501 1.00 97.38 91 GLU A O 1
ATOM 651 N N . PHE A 1 92 ? -7.208 11.013 -3.661 1.00 96.38 92 PHE A N 1
ATOM 652 C CA . PHE A 1 92 ? -6.276 11.696 -2.771 1.00 96.38 92 PHE A CA 1
ATOM 653 C C . PHE A 1 92 ? -4.929 10.969 -2.708 1.00 96.38 92 PHE A C 1
ATOM 655 O O . PHE A 1 92 ? -3.879 11.587 -2.889 1.00 96.38 92 PHE A O 1
ATOM 662 N N . ALA A 1 93 ? -4.942 9.650 -2.513 1.00 95.50 93 ALA A N 1
ATOM 663 C CA . ALA A 1 93 ? -3.730 8.847 -2.478 1.00 95.50 93 ALA A CA 1
ATOM 664 C C . ALA A 1 93 ? -2.965 8.924 -3.803 1.00 95.50 93 ALA A C 1
ATOM 666 O O . ALA A 1 93 ? -1.750 9.098 -3.785 1.00 95.50 93 ALA A O 1
ATOM 667 N N . SER A 1 94 ? -3.653 8.875 -4.947 1.00 95.31 94 SER A N 1
ATOM 668 C CA . SER A 1 94 ? -3.037 9.048 -6.265 1.00 95.31 94 SER A CA 1
ATOM 669 C C . SER A 1 94 ? -2.371 10.418 -6.406 1.00 95.31 94 SER A C 1
ATOM 671 O O . SER A 1 94 ? -1.239 10.500 -6.880 1.00 95.31 94 SER A O 1
ATOM 673 N N . ALA A 1 95 ? -3.030 11.491 -5.959 1.00 96.56 95 ALA A N 1
ATOM 674 C CA . ALA A 1 95 ? -2.463 12.838 -5.993 1.00 96.56 95 ALA A CA 1
ATOM 675 C C . ALA A 1 95 ? -1.193 12.949 -5.130 1.00 96.56 95 ALA A C 1
ATOM 677 O O . ALA A 1 95 ? -0.190 13.505 -5.573 1.00 96.56 95 ALA A O 1
ATOM 678 N N . VAL A 1 96 ? -1.204 12.368 -3.927 1.00 96.31 96 VAL A N 1
ATOM 679 C CA . VAL A 1 96 ? -0.051 12.381 -3.011 1.00 96.31 96 VAL A CA 1
ATOM 680 C C . VAL A 1 96 ? 1.073 11.447 -3.484 1.00 96.31 96 VAL A C 1
ATOM 682 O O . VAL A 1 96 ? 2.249 11.760 -3.302 1.00 96.31 96 VAL A O 1
ATOM 685 N N . LYS A 1 97 ? 0.745 10.315 -4.121 1.00 94.44 97 LYS A N 1
ATOM 686 C CA . LYS A 1 97 ? 1.723 9.367 -4.683 1.00 94.44 97 LYS A CA 1
ATOM 687 C C . LYS A 1 97 ? 2.375 9.863 -5.967 1.00 94.44 97 LYS A C 1
ATOM 689 O O . LYS A 1 97 ? 3.469 9.402 -6.272 1.00 94.44 97 LYS A O 1
ATOM 694 N N . GLN A 1 98 ? 1.744 10.772 -6.711 1.00 95.75 98 GLN A N 1
ATOM 695 C CA . GLN A 1 98 ? 2.210 11.251 -8.017 1.00 95.75 98 GLN A CA 1
ATOM 696 C C . GLN A 1 98 ? 3.717 11.600 -8.082 1.00 95.75 98 GLN A C 1
ATOM 698 O O . GLN A 1 98 ? 4.384 11.082 -8.980 1.00 95.75 98 GLN A O 1
ATOM 703 N N . PRO A 1 99 ? 4.313 12.371 -7.147 1.00 95.31 99 PRO A N 1
ATOM 704 C CA . PRO A 1 99 ? 5.754 12.669 -7.177 1.00 95.31 99 PRO A CA 1
ATOM 705 C C . PRO A 1 99 ? 6.660 11.441 -6.965 1.00 95.31 99 PRO A C 1
ATOM 707 O O . PRO A 1 99 ? 7.847 11.470 -7.298 1.00 95.31 99 PRO A O 1
ATOM 710 N N . PHE A 1 100 ? 6.106 10.357 -6.426 1.00 96.25 100 PHE A N 1
ATOM 711 C CA . PHE A 1 100 ? 6.780 9.089 -6.145 1.00 96.25 100 PHE A CA 1
ATOM 712 C C . PHE A 1 100 ? 6.341 7.967 -7.093 1.00 96.25 100 PHE A C 1
ATOM 714 O O . PHE A 1 100 ? 6.699 6.808 -6.879 1.00 96.25 100 PHE A O 1
ATOM 721 N N . ALA A 1 101 ? 5.576 8.296 -8.138 1.00 94.25 101 ALA A N 1
ATOM 722 C CA . ALA A 1 101 ? 5.173 7.334 -9.149 1.00 94.25 101 ALA A CA 1
ATOM 723 C C . ALA A 1 101 ? 6.407 6.688 -9.798 1.00 94.25 101 ALA A C 1
ATOM 725 O O . ALA A 1 101 ? 7.454 7.332 -9.992 1.00 94.25 101 ALA A O 1
ATOM 726 N N . ALA A 1 102 ? 6.264 5.397 -10.106 1.00 93.44 102 ALA A N 1
ATOM 727 C CA . ALA A 1 102 ? 7.290 4.660 -10.819 1.00 93.44 102 ALA A CA 1
ATOM 728 C C . ALA A 1 102 ? 7.489 5.283 -12.204 1.00 93.44 102 ALA A C 1
ATOM 730 O O . ALA A 1 102 ? 6.523 5.708 -12.838 1.00 93.44 102 ALA A O 1
ATOM 731 N N . ALA A 1 103 ? 8.735 5.351 -12.659 1.00 92.62 103 ALA A N 1
ATOM 732 C CA . ALA A 1 103 ? 8.990 5.588 -14.074 1.00 92.62 103 ALA A CA 1
ATOM 733 C C . ALA A 1 103 ? 8.557 4.363 -14.899 1.00 92.62 103 ALA A C 1
ATOM 735 O O . ALA A 1 103 ? 8.626 3.239 -14.400 1.00 92.62 103 ALA A O 1
ATOM 736 N N . GLU A 1 104 ? 8.171 4.592 -16.155 1.00 88.88 104 GLU A N 1
ATOM 737 C CA . GLU A 1 104 ? 7.757 3.527 -17.074 1.00 88.88 104 GLU A CA 1
ATOM 738 C C . GLU A 1 104 ? 8.828 2.427 -17.162 1.00 88.88 104 GLU A C 1
ATOM 740 O O . GLU A 1 104 ? 10.015 2.711 -17.344 1.00 88.88 104 GLU A O 1
ATOM 745 N N . GLY A 1 105 ? 8.415 1.172 -16.983 1.00 88.25 105 GLY A N 1
ATOM 746 C CA . GLY A 1 105 ? 9.292 -0.000 -16.965 1.00 88.25 105 GLY A CA 1
ATOM 747 C C . GLY A 1 105 ? 9.883 -0.334 -15.591 1.00 88.25 105 GLY A C 1
ATOM 748 O O . GLY A 1 105 ? 10.512 -1.384 -15.445 1.00 88.25 105 GLY A O 1
ATOM 749 N N . TYR A 1 106 ? 9.676 0.509 -14.572 1.00 92.44 106 TYR A N 1
ATOM 750 C CA . TYR A 1 106 ? 10.141 0.265 -13.201 1.00 92.44 106 TYR A CA 1
ATOM 751 C C . TYR A 1 106 ? 9.037 -0.162 -12.230 1.00 92.44 106 TYR A C 1
ATOM 753 O O . TYR A 1 106 ? 9.347 -0.529 -11.099 1.00 92.44 106 TYR A O 1
ATOM 761 N N . GLU A 1 107 ? 7.767 -0.140 -12.638 1.00 92.56 107 GLU A N 1
ATOM 762 C CA . GLU A 1 107 ? 6.598 -0.422 -11.791 1.00 92.56 107 GLU A CA 1
ATOM 763 C C . GLU A 1 107 ? 6.727 -1.747 -11.031 1.00 92.56 107 GLU A C 1
ATOM 765 O O . GLU A 1 107 ? 6.376 -1.836 -9.850 1.00 92.56 107 GLU A O 1
ATOM 770 N N . ASP A 1 108 ? 7.270 -2.752 -11.719 1.00 92.06 108 ASP A N 1
ATOM 771 C CA . ASP A 1 108 ? 7.384 -4.129 -11.247 1.00 92.06 108 ASP A CA 1
ATOM 772 C C . ASP A 1 108 ? 8.828 -4.589 -11.036 1.00 92.06 108 ASP A C 1
ATOM 774 O O . ASP A 1 108 ? 9.093 -5.783 -10.877 1.00 92.06 108 ASP A O 1
ATOM 778 N N . THR A 1 109 ? 9.787 -3.660 -10.983 1.00 92.44 109 THR A N 1
ATOM 779 C CA . THR A 1 109 ? 11.167 -4.041 -10.682 1.00 92.44 109 THR A CA 1
ATOM 780 C C . THR A 1 109 ? 11.333 -4.404 -9.212 1.00 92.44 109 THR A C 1
ATOM 782 O O . THR A 1 109 ? 10.687 -3.851 -8.317 1.00 92.44 109 THR A O 1
ATOM 785 N N . VAL A 1 110 ? 12.274 -5.315 -8.945 1.00 91.00 110 VAL A N 1
ATOM 786 C CA . VAL A 1 110 ? 12.604 -5.757 -7.581 1.00 91.00 110 VAL A CA 1
ATOM 787 C C . VAL A 1 110 ? 12.949 -4.565 -6.684 1.00 91.00 110 VAL A C 1
ATOM 789 O O . VAL A 1 110 ? 12.460 -4.494 -5.561 1.00 91.00 110 VAL A O 1
ATOM 792 N N . GLY A 1 111 ? 13.734 -3.601 -7.182 1.00 92.12 111 GLY A N 1
ATOM 793 C CA . GLY A 1 111 ? 14.099 -2.399 -6.426 1.00 92.12 111 GLY A CA 1
ATOM 794 C C . GLY A 1 111 ? 12.881 -1.562 -6.035 1.00 92.12 111 GLY A C 1
ATOM 795 O O . GLY A 1 111 ? 12.729 -1.207 -4.867 1.00 92.12 111 GLY A O 1
ATOM 796 N N . ARG A 1 112 ? 11.970 -1.308 -6.983 1.00 96.31 112 ARG A N 1
ATOM 797 C CA . ARG A 1 112 ? 10.741 -0.545 -6.738 1.00 96.31 112 ARG A CA 1
ATOM 798 C C . ARG A 1 112 ? 9.848 -1.231 -5.706 1.00 96.31 112 ARG A C 1
ATOM 800 O O . ARG A 1 112 ? 9.471 -0.584 -4.730 1.00 96.31 112 ARG A O 1
ATOM 807 N N . LYS A 1 113 ? 9.548 -2.524 -5.886 1.00 96.62 113 LYS A N 1
ATOM 808 C CA . LYS A 1 113 ? 8.683 -3.301 -4.975 1.00 96.62 113 LYS A CA 1
ATOM 809 C C . LYS A 1 113 ? 9.289 -3.466 -3.587 1.00 96.62 113 LYS A C 1
ATOM 811 O O . LYS A 1 113 ? 8.578 -3.370 -2.593 1.00 96.62 113 LYS A O 1
ATOM 816 N N . PHE A 1 114 ? 10.603 -3.667 -3.500 1.00 96.19 114 PHE A N 1
ATOM 817 C CA . PHE A 1 114 ? 11.289 -3.739 -2.212 1.00 96.19 114 PHE A CA 1
ATOM 818 C C . PHE A 1 114 ? 11.237 -2.393 -1.474 1.00 96.19 114 PHE A C 1
ATOM 820 O O . PHE A 1 114 ? 11.006 -2.362 -0.268 1.00 96.19 114 PHE A O 1
ATOM 827 N N . GLY A 1 115 ? 11.367 -1.279 -2.205 1.00 97.25 115 GLY A N 1
ATOM 828 C CA . GLY A 1 115 ? 11.140 0.061 -1.667 1.00 97.25 115 GLY A CA 1
ATOM 829 C C . GLY A 1 115 ? 9.723 0.237 -1.115 1.00 97.25 115 GLY A C 1
ATOM 830 O O . GLY A 1 115 ? 9.577 0.739 -0.005 1.00 97.25 115 GLY A O 1
ATOM 831 N N . GLU A 1 116 ? 8.691 -0.221 -1.835 1.00 98.06 116 GLU A N 1
ATOM 832 C CA . GLU A 1 116 ? 7.295 -0.185 -1.350 1.00 98.06 116 GLU A CA 1
ATOM 833 C C . GLU A 1 116 ? 7.099 -0.994 -0.083 1.00 98.06 116 GLU A C 1
ATOM 835 O O . GLU A 1 116 ? 6.525 -0.481 0.872 1.00 98.06 116 GLU A O 1
ATOM 840 N N . ALA A 1 117 ? 7.593 -2.231 -0.063 1.00 95.75 117 ALA A N 1
ATOM 841 C CA . ALA A 1 117 ? 7.463 -3.119 1.086 1.00 95.75 117 ALA A CA 1
ATOM 842 C C . ALA A 1 117 ? 8.177 -2.556 2.328 1.00 95.75 117 ALA A C 1
ATOM 844 O O . ALA A 1 117 ? 7.662 -2.608 3.446 1.00 95.75 117 ALA A O 1
ATOM 845 N N . LEU A 1 118 ? 9.360 -1.964 2.141 1.00 95.56 118 LEU A N 1
ATOM 846 C CA . LEU A 1 118 ? 10.055 -1.272 3.222 1.00 95.56 118 LEU A CA 1
ATOM 847 C C . LEU A 1 118 ? 9.261 -0.041 3.686 1.00 95.56 118 LEU A C 1
ATOM 849 O O . LEU A 1 118 ? 9.047 0.163 4.882 1.00 95.56 118 LEU A O 1
ATOM 853 N N . GLY A 1 119 ? 8.797 0.758 2.728 1.00 96.50 119 GLY A N 1
ATOM 854 C CA . GLY A 1 119 ? 8.005 1.958 2.949 1.00 96.50 119 GLY A CA 1
ATOM 855 C C . GLY A 1 119 ? 6.709 1.717 3.710 1.00 96.50 119 GLY A C 1
ATOM 856 O O . GLY A 1 119 ? 6.400 2.454 4.642 1.00 96.50 119 GLY A O 1
ATOM 857 N N . SER A 1 120 ? 5.976 0.659 3.365 1.00 96.38 120 SER A N 1
ATOM 858 C CA . SER A 1 120 ? 4.720 0.284 4.018 1.00 96.38 120 SER A CA 1
ATOM 859 C C . SER A 1 120 ? 4.914 -0.194 5.455 1.00 96.38 120 SER A C 1
ATOM 861 O O . SER A 1 120 ? 3.957 -0.222 6.217 1.00 96.38 120 SER A O 1
ATOM 863 N N . THR A 1 121 ? 6.135 -0.525 5.876 1.00 93.81 121 THR A N 1
ATOM 864 C CA . THR A 1 121 ? 6.393 -0.912 7.269 1.00 93.81 121 THR A CA 1
ATOM 865 C C . THR A 1 121 ? 6.648 0.313 8.163 1.00 93.81 121 THR A C 1
ATOM 867 O O . THR A 1 121 ? 6.339 0.305 9.357 1.00 93.81 121 THR A O 1
ATOM 870 N N . ALA A 1 122 ? 7.171 1.406 7.597 1.00 93.19 122 ALA A N 1
ATOM 871 C CA . ALA A 1 122 ? 7.554 2.603 8.346 1.00 93.19 122 ALA A CA 1
ATOM 872 C C . ALA A 1 122 ? 6.418 3.235 9.186 1.00 93.19 122 ALA A C 1
ATOM 874 O O . ALA A 1 122 ? 6.697 3.605 10.332 1.00 93.19 122 ALA A O 1
ATOM 875 N N . PRO A 1 123 ? 5.153 3.327 8.712 1.00 95.31 123 PRO A N 1
ATOM 876 C CA . PRO A 1 123 ? 4.055 3.865 9.514 1.00 95.31 123 PRO A CA 1
ATOM 877 C C . PRO A 1 123 ? 3.854 3.154 10.857 1.00 95.31 123 PRO A C 1
ATOM 879 O O . PRO A 1 123 ? 3.580 3.817 11.852 1.00 95.31 123 PRO A O 1
ATOM 882 N N . PHE A 1 124 ? 4.049 1.833 10.930 1.00 93.69 124 PHE A N 1
ATOM 883 C CA . PHE A 1 124 ? 3.899 1.094 12.187 1.00 93.69 124 PHE A CA 1
ATOM 884 C C . PHE A 1 124 ? 4.989 1.446 13.203 1.00 93.69 124 PHE A C 1
ATOM 886 O O . PHE A 1 124 ? 4.703 1.6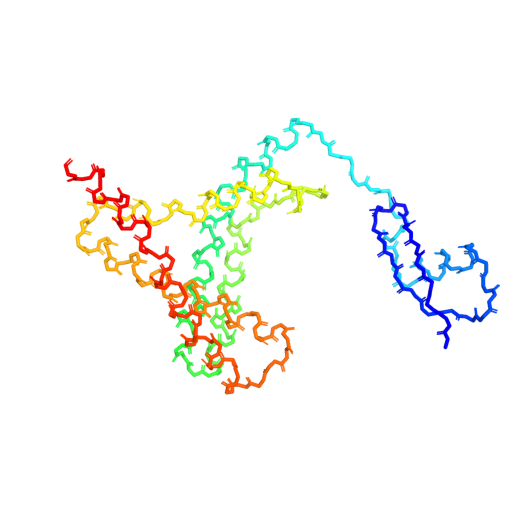30 14.386 1.00 93.69 124 PHE A O 1
ATOM 893 N N . PHE A 1 125 ? 6.236 1.591 12.751 1.00 91.12 125 PHE A N 1
ATOM 894 C CA . PHE A 1 125 ? 7.345 1.988 13.620 1.00 91.12 125 PHE A CA 1
ATOM 895 C C . PHE A 1 125 ? 7.258 3.452 14.047 1.00 91.12 125 PHE A C 1
ATOM 897 O O . PHE A 1 125 ? 7.591 3.771 15.188 1.00 91.12 125 PHE A O 1
ATOM 904 N N . ALA A 1 126 ? 6.751 4.331 13.178 1.00 92.94 126 ALA A N 1
ATOM 905 C CA . ALA A 1 126 ? 6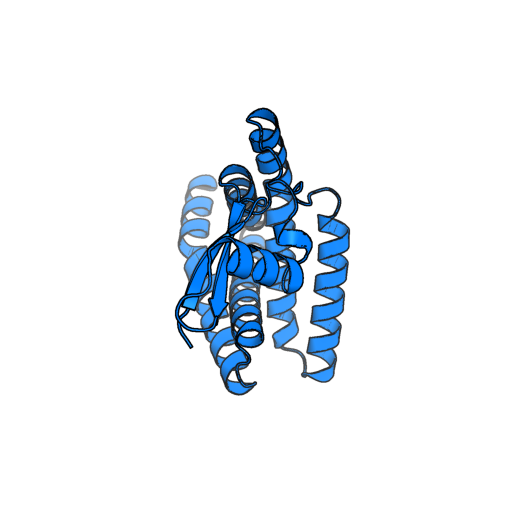.524 5.738 13.504 1.00 92.94 126 ALA A CA 1
ATOM 906 C C . ALA A 1 126 ? 5.539 5.926 14.674 1.00 92.94 126 ALA A C 1
ATOM 908 O O . ALA A 1 126 ? 5.605 6.930 15.381 1.00 92.94 126 ALA A O 1
ATOM 909 N N . LEU A 1 127 ? 4.662 4.947 14.915 1.00 93.06 127 LEU A N 1
ATOM 910 C CA . LEU A 1 127 ? 3.743 4.936 16.052 1.00 93.06 127 LEU A CA 1
ATOM 911 C C . LEU A 1 127 ? 4.397 4.449 17.356 1.00 93.06 127 LEU A C 1
ATOM 913 O O . LEU A 1 127 ? 3.862 4.713 18.430 1.00 93.06 127 LEU A O 1
ATOM 917 N N . GLY A 1 128 ? 5.554 3.780 17.300 1.00 89.81 128 GLY A N 1
ATOM 918 C CA . GLY A 1 128 ? 6.244 3.204 18.462 1.00 89.81 128 GLY A CA 1
ATOM 919 C C . GLY A 1 128 ? 6.459 4.174 19.639 1.00 89.81 128 GLY A C 1
ATOM 920 O O . GLY A 1 128 ? 6.081 3.830 20.762 1.00 89.81 128 GLY A O 1
ATOM 921 N N . PRO A 1 129 ? 6.978 5.402 19.419 1.00 92.62 129 PRO A N 1
ATOM 922 C CA . PRO A 1 129 ? 7.194 6.388 20.485 1.00 92.62 129 PRO A CA 1
ATOM 923 C C . PRO A 1 129 ? 5.932 6.805 21.257 1.00 92.62 129 PRO A C 1
ATOM 925 O O . PRO A 1 129 ? 6.038 7.369 22.343 1.00 92.62 129 PRO A O 1
ATOM 928 N N . LEU A 1 130 ? 4.736 6.525 20.729 1.00 92.12 130 LEU A N 1
ATOM 929 C CA . LEU A 1 130 ? 3.458 6.836 21.378 1.00 92.12 130 LEU A CA 1
ATOM 930 C C . LEU A 1 130 ? 3.034 5.770 22.411 1.00 92.12 130 LEU A C 1
ATOM 932 O O . LEU A 1 130 ? 1.924 5.832 22.949 1.00 92.12 130 LEU A O 1
ATOM 936 N N . GLY A 1 131 ? 3.874 4.762 22.675 1.00 89.81 131 GLY A N 1
ATOM 937 C CA . GLY A 1 131 ? 3.624 3.727 23.678 1.00 89.81 131 GLY A CA 1
ATOM 938 C C . GLY A 1 131 ? 2.325 2.961 23.416 1.00 89.81 131 GLY A C 1
ATOM 939 O O . GLY A 1 131 ? 2.073 2.496 22.305 1.00 89.81 131 GLY A O 1
ATOM 940 N N . MET A 1 132 ? 1.469 2.833 24.435 1.00 91.06 132 MET A N 1
ATOM 941 C CA . MET A 1 132 ? 0.200 2.098 24.318 1.00 91.06 132 MET A CA 1
ATOM 942 C C . MET A 1 132 ? -0.772 2.713 23.304 1.00 91.06 132 MET A C 1
ATOM 944 O O . MET A 1 132 ? -1.450 1.970 22.596 1.00 91.06 132 MET A O 1
ATOM 948 N N . ALA A 1 133 ? -0.813 4.044 23.184 1.00 94.00 133 ALA A N 1
ATOM 949 C CA . ALA A 1 133 ? -1.624 4.706 22.162 1.00 94.00 133 ALA A CA 1
ATOM 950 C C . ALA A 1 133 ? -1.108 4.374 20.753 1.00 94.00 133 ALA A C 1
ATOM 952 O O . ALA A 1 133 ? -1.893 4.087 19.851 1.00 94.00 133 ALA A O 1
ATOM 953 N N . GLY A 1 134 ? 0.217 4.318 20.596 1.00 93.62 134 GLY A N 1
ATOM 954 C CA . GLY A 1 134 ? 0.881 3.862 19.378 1.00 93.62 134 GLY A CA 1
ATOM 955 C C . GLY A 1 134 ? 0.545 2.423 19.013 1.00 93.62 134 GLY A C 1
ATOM 956 O O . GLY A 1 134 ? 0.178 2.152 17.874 1.00 93.62 134 GLY A O 1
ATOM 957 N N . LYS A 1 135 ? 0.588 1.504 19.988 1.00 92.00 135 LYS A N 1
ATOM 958 C CA . LYS A 1 135 ? 0.189 0.100 19.786 1.00 92.00 135 LYS A CA 1
ATOM 959 C C . LYS A 1 135 ? -1.277 -0.020 19.352 1.00 92.00 135 LYS A C 1
ATOM 961 O O . LYS A 1 135 ? -1.574 -0.775 18.427 1.00 92.00 135 LYS A O 1
ATOM 966 N N . ALA A 1 136 ? -2.185 0.742 19.967 1.00 94.50 136 ALA A N 1
ATOM 967 C CA . ALA A 1 136 ? -3.595 0.761 19.576 1.00 94.50 136 ALA A CA 1
ATOM 968 C C . ALA A 1 136 ? -3.784 1.294 18.144 1.00 94.50 136 ALA A C 1
ATOM 970 O O . ALA A 1 136 ? -4.470 0.665 17.339 1.00 94.50 136 ALA A O 1
ATOM 971 N N . ALA A 1 137 ? -3.115 2.397 17.798 1.00 95.81 137 ALA A N 1
ATOM 972 C CA . ALA A 1 137 ? -3.137 2.952 16.447 1.00 95.81 137 ALA A CA 1
ATOM 973 C C . ALA A 1 137 ? -2.556 1.974 15.412 1.00 95.81 137 ALA A C 1
ATOM 975 O O . ALA A 1 137 ? -3.152 1.778 14.358 1.00 95.81 137 ALA A O 1
ATOM 976 N N . ALA A 1 138 ? -1.444 1.306 15.727 1.00 95.44 138 ALA A N 1
ATOM 977 C CA . ALA A 1 138 ? -0.810 0.321 14.854 1.00 95.44 138 ALA A CA 1
ATOM 978 C C . ALA A 1 138 ? -1.705 -0.911 14.641 1.00 95.44 138 ALA A C 1
ATOM 980 O O . ALA A 1 138 ? -1.803 -1.420 13.529 1.00 95.44 138 ALA A O 1
ATOM 981 N N . THR A 1 139 ? -2.421 -1.341 15.685 1.00 95.31 139 THR A N 1
ATOM 982 C CA . THR A 1 139 ? -3.432 -2.408 15.595 1.00 95.31 139 THR A CA 1
ATOM 983 C C . THR A 1 139 ? -4.572 -2.011 14.657 1.00 95.31 139 THR A C 1
ATOM 985 O O . THR A 1 139 ? -4.939 -2.783 13.775 1.00 95.31 139 THR A O 1
ATOM 988 N N . GLY A 1 140 ? -5.113 -0.797 14.812 1.00 96.38 140 GLY A N 1
ATOM 989 C CA . GLY A 1 140 ? -6.171 -0.277 13.941 1.00 96.38 140 GLY A CA 1
ATOM 990 C C . GLY A 1 140 ? -5.712 -0.110 12.491 1.00 96.38 140 GLY A C 1
ATOM 991 O O . GLY A 1 140 ? -6.438 -0.477 11.570 1.00 96.38 140 GLY A O 1
ATOM 992 N N . LEU A 1 141 ? -4.484 0.373 12.289 1.00 97.00 141 LEU A N 1
ATOM 993 C CA . LEU A 1 141 ? -3.862 0.500 10.975 1.00 97.00 141 LEU A CA 1
ATOM 994 C C . LEU A 1 141 ? -3.736 -0.860 10.282 1.00 97.00 141 LEU A C 1
ATOM 996 O O . LEU A 1 141 ? -4.088 -0.977 9.115 1.00 97.00 141 LEU A O 1
ATOM 1000 N N . ALA A 1 142 ? -3.289 -1.890 11.000 1.00 96.88 142 ALA A N 1
ATOM 1001 C CA . ALA A 1 142 ? -3.139 -3.232 10.448 1.00 96.88 142 ALA A CA 1
ATOM 1002 C C . ALA A 1 142 ? -4.478 -3.910 10.151 1.00 96.88 142 ALA A C 1
ATOM 1004 O O . ALA A 1 142 ? -4.649 -4.496 9.084 1.00 96.88 142 ALA A O 1
ATOM 1005 N N . ALA A 1 143 ? -5.444 -3.781 11.065 1.00 97.12 143 ALA A N 1
ATOM 1006 C CA . ALA A 1 143 ? -6.815 -4.225 10.848 1.00 97.12 143 ALA A CA 1
ATOM 1007 C C . ALA A 1 143 ? -7.403 -3.588 9.580 1.00 97.12 143 ALA A C 1
ATOM 1009 O O . ALA A 1 143 ? -7.901 -4.295 8.708 1.00 97.12 143 ALA A O 1
ATOM 1010 N N . GLY A 1 144 ? -7.289 -2.263 9.454 1.00 97.44 144 GLY A N 1
ATOM 1011 C CA . GLY A 1 144 ? -7.746 -1.527 8.281 1.00 97.44 144 GLY A CA 1
ATOM 1012 C C . GLY A 1 144 ? -7.011 -1.945 7.009 1.00 97.44 144 GLY A C 1
ATOM 1013 O O . GLY A 1 144 ? -7.652 -2.188 5.993 1.00 97.44 144 GLY A O 1
ATOM 1014 N N . ALA A 1 145 ? -5.680 -2.045 7.040 1.00 97.81 145 ALA A N 1
ATOM 1015 C CA . ALA A 1 145 ? -4.892 -2.411 5.865 1.00 97.81 145 ALA A CA 1
ATOM 1016 C C . ALA A 1 145 ? -5.270 -3.812 5.364 1.00 97.81 145 ALA A C 1
ATOM 1018 O O . ALA A 1 145 ? -5.632 -3.967 4.200 1.00 97.81 145 ALA A O 1
ATOM 1019 N N . GLY A 1 146 ? -5.314 -4.807 6.255 1.00 97.69 146 GLY A N 1
ATOM 1020 C CA . GLY A 1 146 ? -5.730 -6.162 5.897 1.00 97.69 146 GLY A CA 1
ATOM 1021 C C . GLY A 1 146 ? -7.164 -6.219 5.355 1.00 97.69 146 GLY A C 1
ATOM 1022 O O . GLY A 1 146 ? -7.424 -6.875 4.341 1.00 97.69 146 GLY A O 1
ATOM 1023 N N . ALA A 1 147 ? -8.090 -5.480 5.976 1.00 97.50 147 ALA A N 1
ATOM 1024 C CA . ALA A 1 147 ? -9.473 -5.349 5.520 1.00 97.50 147 ALA A CA 1
ATOM 1025 C C . ALA A 1 147 ? -9.571 -4.741 4.109 1.00 97.50 147 ALA A C 1
ATOM 1027 O O . ALA A 1 147 ? -10.262 -5.283 3.244 1.00 97.50 147 ALA A O 1
ATOM 1028 N N . GLY A 1 148 ? -8.875 -3.628 3.859 1.00 96.69 148 GLY A N 1
ATOM 1029 C CA . GLY A 1 148 ? -8.918 -2.903 2.587 1.00 96.69 148 GLY A CA 1
ATOM 1030 C C . GLY A 1 148 ? -8.280 -3.674 1.437 1.00 96.69 148 GLY A C 1
ATOM 1031 O O . GLY A 1 148 ? -8.820 -3.698 0.329 1.00 96.69 148 GLY A O 1
ATOM 1032 N N . GLU A 1 149 ? -7.180 -4.372 1.711 1.00 97.00 149 GLU A N 1
ATOM 1033 C CA . GLU A 1 149 ? -6.524 -5.263 0.759 1.00 97.00 149 GLU A CA 1
ATOM 1034 C C . GLU A 1 149 ? -7.434 -6.421 0.344 1.00 97.00 149 GLU A C 1
ATOM 1036 O O . GLU A 1 149 ? -7.594 -6.702 -0.846 1.00 97.00 149 GLU A O 1
ATOM 1041 N N . ALA A 1 150 ? -8.044 -7.106 1.316 1.00 97.44 150 ALA A N 1
ATOM 1042 C CA . ALA A 1 150 ? -8.916 -8.237 1.033 1.00 97.44 150 ALA A CA 1
ATOM 1043 C C . ALA A 1 150 ? -10.204 -7.804 0.318 1.00 97.44 150 ALA A C 1
ATOM 1045 O O . ALA A 1 150 ? -10.607 -8.467 -0.638 1.00 97.44 150 ALA A O 1
ATOM 1046 N N . SER A 1 151 ? -10.785 -6.671 0.725 1.00 94.56 151 SER A N 1
ATOM 1047 C CA . SER A 1 151 ? -11.940 -6.049 0.069 1.00 94.56 151 SER A CA 1
ATOM 1048 C C . SER A 1 151 ? -11.639 -5.713 -1.393 1.00 94.56 151 SER A C 1
ATOM 1050 O O . SER A 1 151 ? -12.304 -6.225 -2.290 1.00 94.56 151 SER A O 1
ATOM 1052 N N . THR A 1 152 ? -10.557 -4.972 -1.658 1.00 94.81 152 THR A N 1
ATOM 1053 C CA . THR A 1 152 ? -10.169 -4.575 -3.024 1.00 94.81 152 THR A CA 1
ATOM 1054 C C . THR A 1 152 ? -9.860 -5.792 -3.901 1.00 94.81 152 THR A C 1
ATOM 1056 O O . THR A 1 152 ? -10.226 -5.832 -5.074 1.00 94.81 152 THR A O 1
ATOM 1059 N N . ARG A 1 153 ? -9.224 -6.834 -3.343 1.00 95.25 153 ARG A N 1
ATOM 1060 C CA . ARG A 1 153 ? -8.980 -8.091 -4.071 1.00 95.25 153 ARG A CA 1
ATOM 1061 C C . ARG A 1 153 ? -10.264 -8.860 -4.379 1.00 95.25 153 ARG A C 1
ATOM 1063 O O . ARG A 1 153 ? -10.319 -9.525 -5.411 1.00 95.25 153 ARG A O 1
ATOM 1070 N N . ALA A 1 154 ? -11.257 -8.830 -3.492 1.00 95.12 154 ALA A N 1
ATOM 1071 C CA . ALA A 1 154 ? -12.550 -9.468 -3.719 1.00 95.12 154 ALA A CA 1
ATOM 1072 C C . ALA A 1 154 ? -13.374 -8.693 -4.765 1.00 95.12 154 ALA A C 1
ATOM 1074 O O . ALA A 1 154 ? -13.887 -9.305 -5.701 1.00 95.12 154 ALA A O 1
ATOM 1075 N N . GLU A 1 155 ? -13.404 -7.360 -4.669 1.00 91.81 155 GLU A N 1
ATOM 1076 C CA . GLU A 1 155 ? -14.003 -6.442 -5.650 1.00 91.81 155 GLU A CA 1
ATOM 1077 C C . GLU A 1 155 ? -13.415 -6.677 -7.052 1.00 91.81 155 GLU A C 1
ATOM 1079 O O . GLU A 1 155 ? -14.149 -6.939 -8.003 1.00 91.81 155 GLU A O 1
ATOM 1084 N N . ALA A 1 156 ? -12.082 -6.713 -7.173 1.00 94.62 156 ALA A N 1
ATOM 1085 C CA . ALA A 1 156 ? -11.388 -6.959 -8.440 1.00 94.62 156 ALA A CA 1
ATOM 1086 C C . ALA A 1 156 ? -11.683 -8.341 -9.056 1.00 94.62 156 ALA A C 1
ATOM 1088 O O . ALA A 1 156 ? -11.501 -8.538 -10.257 1.00 94.62 156 ALA A O 1
ATOM 1089 N N . LYS A 1 157 ? -12.139 -9.308 -8.249 1.00 95.88 157 LYS A N 1
ATOM 1090 C CA . LYS A 1 157 ? -12.572 -10.640 -8.701 1.00 95.88 157 LYS A CA 1
ATOM 1091 C C . LYS A 1 157 ? -14.070 -10.710 -9.017 1.00 95.88 157 LYS A C 1
ATOM 1093 O O . LYS A 1 157 ? -14.556 -11.791 -9.340 1.00 95.88 157 LYS A O 1
ATOM 1098 N N . GLY A 1 158 ? -14.799 -9.597 -8.914 1.00 93.12 158 GLY A N 1
ATOM 1099 C CA . GLY A 1 158 ? -16.246 -9.547 -9.123 1.00 93.12 158 GLY A CA 1
ATOM 1100 C C . GLY A 1 158 ? -17.038 -10.299 -8.051 1.00 93.12 158 GLY A C 1
ATOM 1101 O O . GLY A 1 158 ? -18.122 -10.804 -8.337 1.00 93.12 158 GLY A O 1
ATOM 1102 N N . ALA A 1 159 ? -16.486 -10.431 -6.839 1.00 93.75 159 ALA A N 1
ATOM 1103 C CA . ALA A 1 159 ? -17.145 -11.125 -5.739 1.00 93.75 159 ALA A CA 1
ATOM 1104 C C . ALA A 1 159 ? -18.450 -10.417 -5.329 1.00 93.75 159 ALA A C 1
ATOM 1106 O O . ALA A 1 159 ? -18.547 -9.189 -5.394 1.00 93.75 159 ALA A O 1
ATOM 1107 N N . THR A 1 160 ? -19.442 -11.183 -4.868 1.00 92.31 160 THR A N 1
ATOM 1108 C CA . THR A 1 160 ? -20.696 -10.621 -4.336 1.00 92.31 160 THR A CA 1
ATOM 1109 C C . THR A 1 160 ? -20.444 -9.820 -3.060 1.00 92.31 160 THR A C 1
ATOM 1111 O O . THR A 1 160 ? -19.398 -9.961 -2.428 1.00 92.31 160 THR A O 1
ATOM 1114 N N . GLN A 1 161 ? -21.418 -9.015 -2.632 1.00 86.81 161 GLN A N 1
ATOM 1115 C CA . GLN A 1 161 ? -21.286 -8.224 -1.409 1.00 86.81 161 GLN A CA 1
ATOM 1116 C C . GLN A 1 161 ? -20.948 -9.088 -0.185 1.00 86.81 161 GLN A C 1
ATOM 1118 O O . GLN A 1 161 ? -19.965 -8.817 0.495 1.00 86.81 161 GLN A O 1
ATOM 1123 N N . ASP A 1 162 ? -21.688 -10.174 0.046 1.00 90.00 162 ASP A N 1
ATOM 1124 C CA . ASP A 1 162 ? -21.431 -11.072 1.178 1.00 90.00 162 ASP A CA 1
ATOM 1125 C C . ASP A 1 162 ? -20.020 -11.676 1.126 1.00 90.00 162 ASP A C 1
ATOM 1127 O O . ASP A 1 162 ? -19.346 -11.811 2.150 1.00 90.00 162 ASP A O 1
ATOM 1131 N N . GLN A 1 163 ? -19.538 -12.007 -0.077 1.00 94.94 163 GLN A N 1
ATOM 1132 C CA . GLN A 1 163 ? -18.177 -12.500 -0.278 1.00 94.94 163 GLN A CA 1
ATOM 1133 C C . GLN A 1 163 ? -17.134 -11.417 0.016 1.00 94.94 163 GLN A C 1
ATOM 1135 O O . GLN A 1 163 ? -16.108 -11.720 0.622 1.00 94.94 163 GLN A O 1
ATOM 1140 N N . GLN A 1 164 ? -17.388 -10.166 -0.375 1.00 91.69 164 GLN A N 1
ATOM 1141 C CA . GLN A 1 164 ? -16.516 -9.034 -0.064 1.00 91.69 164 GLN A CA 1
ATOM 1142 C C . GLN A 1 164 ? -16.499 -8.736 1.437 1.00 91.69 164 GLN A C 1
ATOM 1144 O O . GLN A 1 164 ? -15.423 -8.535 1.995 1.00 91.69 164 GLN A O 1
ATOM 1149 N N . THR A 1 165 ? -17.644 -8.779 2.123 1.00 92.62 165 THR A N 1
ATOM 1150 C CA . THR A 1 165 ? -17.722 -8.618 3.582 1.00 92.62 165 THR A CA 1
ATOM 1151 C C . THR A 1 165 ? -16.957 -9.728 4.297 1.00 92.62 165 THR A C 1
ATOM 1153 O O . THR A 1 165 ? -16.135 -9.445 5.170 1.00 92.62 165 THR A O 1
ATOM 1156 N N . LEU A 1 166 ? -17.150 -10.989 3.898 1.00 95.81 166 LEU A N 1
ATOM 1157 C CA . LEU A 1 166 ? -16.419 -12.112 4.481 1.00 95.81 166 LEU A CA 1
ATOM 1158 C C . LEU A 1 166 ? -14.909 -12.003 4.220 1.00 95.81 166 LEU A C 1
ATOM 1160 O O . LEU A 1 166 ? -14.110 -12.228 5.130 1.00 95.81 166 LEU A O 1
ATOM 1164 N N . ALA A 1 167 ? -14.515 -11.614 3.005 1.00 96.44 167 ALA A N 1
ATOM 1165 C CA . ALA A 1 167 ? -13.120 -11.362 2.662 1.00 96.44 167 ALA A CA 1
ATOM 1166 C C . ALA A 1 167 ? -12.538 -10.213 3.491 1.00 96.44 167 ALA A C 1
ATOM 1168 O O . ALA A 1 167 ? -11.429 -10.343 3.994 1.00 96.44 167 ALA 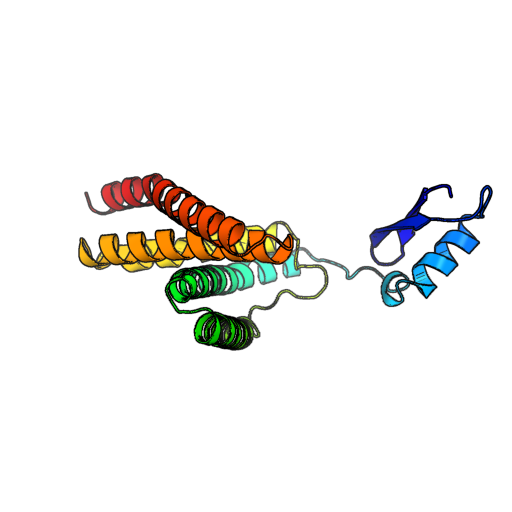A O 1
ATOM 1169 N N . THR A 1 168 ? -13.289 -9.130 3.686 1.00 96.25 168 THR A N 1
ATOM 1170 C CA . THR A 1 168 ? -12.896 -7.977 4.509 1.00 96.25 168 THR A CA 1
ATOM 1171 C C . THR A 1 168 ? -12.648 -8.404 5.953 1.00 96.25 168 THR A C 1
ATOM 1173 O O . THR A 1 168 ? -11.591 -8.106 6.498 1.00 96.25 168 THR A O 1
ATOM 1176 N N . ILE A 1 169 ? -13.568 -9.168 6.556 1.00 95.88 169 ILE A N 1
ATOM 1177 C CA . ILE A 1 169 ? -13.420 -9.696 7.923 1.00 95.88 169 ILE A CA 1
ATOM 1178 C C . ILE A 1 169 ? -12.197 -10.616 8.024 1.00 95.88 169 ILE A C 1
ATOM 1180 O O . ILE A 1 169 ? -11.397 -10.488 8.953 1.00 95.88 169 ILE A O 1
ATOM 1184 N N . GLY A 1 170 ? -12.027 -11.527 7.063 1.00 97.19 170 GLY A N 1
ATOM 1185 C CA . GLY A 1 170 ? -10.848 -12.390 6.997 1.00 97.19 170 GLY A CA 1
ATOM 1186 C C . GLY A 1 170 ? -9.555 -11.584 6.852 1.00 97.19 170 GLY A C 1
ATOM 1187 O O . GLY A 1 170 ? -8.574 -11.858 7.536 1.00 97.19 170 GLY A O 1
ATOM 1188 N N . GLY A 1 171 ? -9.580 -10.542 6.022 1.00 97.44 171 GLY A N 1
ATOM 1189 C CA . GLY A 1 171 ? -8.490 -9.594 5.825 1.00 97.44 171 GLY A CA 1
ATOM 1190 C C . GLY A 1 171 ? -8.111 -8.857 7.103 1.00 97.44 171 GLY A C 1
ATOM 1191 O O . GLY A 1 171 ? -6.928 -8.775 7.415 1.00 97.44 171 GLY A O 1
ATOM 1192 N N . THR A 1 172 ? -9.090 -8.400 7.890 1.00 97.69 172 THR A N 1
ATOM 1193 C CA . THR A 1 172 ? -8.857 -7.814 9.219 1.00 97.69 172 THR A CA 1
ATOM 1194 C C . THR A 1 172 ? -8.055 -8.761 10.106 1.00 97.69 172 THR A C 1
ATOM 1196 O O . THR A 1 172 ? -7.063 -8.353 10.706 1.00 97.69 172 THR A O 1
ATOM 1199 N N . ALA A 1 173 ? -8.460 -10.034 10.183 1.00 96.88 173 ALA A N 1
ATOM 1200 C CA . ALA A 1 173 ? -7.759 -11.028 10.990 1.00 96.88 173 ALA A CA 1
ATOM 1201 C C . ALA A 1 173 ? -6.323 -11.260 10.491 1.00 96.88 173 ALA A C 1
ATOM 1203 O O . ALA A 1 173 ? -5.401 -11.288 11.302 1.00 96.88 173 ALA A O 1
ATOM 1204 N N . VAL A 1 174 ? -6.123 -11.360 9.171 1.00 96.88 174 VAL A N 1
ATOM 1205 C CA . VAL A 1 174 ? -4.787 -11.487 8.564 1.00 96.88 174 VAL A CA 1
ATOM 1206 C C . VAL A 1 174 ? -3.910 -10.289 8.933 1.00 96.88 174 VAL A C 1
ATOM 1208 O O . VAL A 1 174 ? -2.842 -10.485 9.512 1.00 96.88 174 VAL A O 1
ATOM 1211 N N . GLY A 1 175 ? -4.386 -9.060 8.719 1.00 95.50 175 GLY A N 1
ATOM 1212 C CA . GLY A 1 175 ? -3.633 -7.850 9.057 1.00 95.50 175 GLY A CA 1
ATOM 1213 C C . GLY A 1 175 ? -3.269 -7.776 10.544 1.00 95.50 175 GLY A C 1
ATOM 1214 O O . GLY A 1 175 ? -2.136 -7.464 10.902 1.00 95.50 175 GLY A O 1
ATOM 1215 N N . LEU A 1 176 ? -4.186 -8.162 11.438 1.00 96.00 176 LEU A N 1
ATOM 1216 C CA . LEU A 1 176 ? -3.893 -8.255 12.872 1.00 96.00 176 LEU A CA 1
A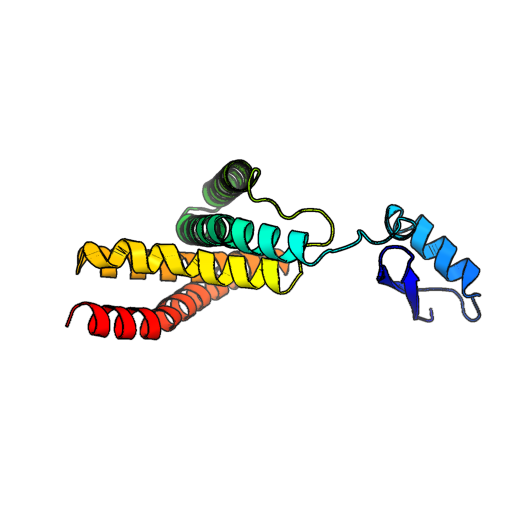TOM 1217 C C . LEU A 1 176 ? -2.791 -9.280 13.187 1.00 96.00 176 LEU A C 1
ATOM 1219 O O . LEU A 1 176 ? -1.954 -9.026 14.052 1.00 96.00 176 LEU A O 1
ATOM 1223 N N . THR A 1 177 ? -2.757 -10.424 12.497 1.00 95.50 177 THR A N 1
ATOM 1224 C CA . THR A 1 177 ? -1.695 -11.425 12.703 1.00 95.50 177 THR A CA 1
ATOM 1225 C C . THR A 1 177 ? -0.333 -10.969 12.182 1.00 95.50 177 THR A C 1
ATOM 1227 O O . THR A 1 177 ? 0.689 -11.286 12.791 1.00 95.50 177 THR A O 1
ATOM 1230 N N . GLU A 1 178 ? -0.304 -10.158 11.124 1.00 92.00 178 GLU A N 1
ATOM 1231 C CA . GLU A 1 178 ? 0.924 -9.574 10.571 1.00 92.00 178 GLU A CA 1
ATOM 1232 C C . GLU A 1 178 ? 1.576 -8.544 11.509 1.00 92.00 178 GLU A C 1
ATOM 1234 O O . GLU A 1 178 ? 2.765 -8.255 11.379 1.00 92.00 178 GLU A O 1
ATOM 1239 N N . MET A 1 179 ? 0.852 -8.046 12.518 1.00 91.12 179 MET A N 1
ATOM 1240 C CA . MET A 1 179 ? 1.412 -7.153 13.539 1.00 91.12 179 MET A CA 1
ATOM 1241 C C . MET A 1 179 ? 2.220 -7.853 14.625 1.00 91.12 179 MET A C 1
ATOM 1243 O O . MET A 1 179 ? 3.008 -7.194 15.308 1.00 91.12 179 MET A O 1
ATOM 1247 N N . LEU A 1 180 ? 2.062 -9.167 14.808 1.00 92.50 180 LEU A N 1
ATOM 1248 C CA . LEU A 1 180 ? 2.745 -9.887 15.888 1.00 92.50 180 LEU A CA 1
ATOM 1249 C C . LEU A 1 180 ? 4.280 -9.747 15.812 1.00 92.50 180 LEU A C 1
ATOM 1251 O O . LEU A 1 180 ? 4.889 -9.411 16.832 1.00 92.50 180 LEU A O 1
ATOM 1255 N N . PRO A 1 181 ? 4.932 -9.908 14.639 1.00 89.50 181 PRO A N 1
ATOM 1256 C CA . PRO A 1 181 ? 6.368 -9.670 14.515 1.00 89.50 181 PRO A CA 1
ATOM 1257 C C . PRO A 1 181 ? 6.767 -8.212 14.789 1.00 89.50 181 PRO A C 1
ATOM 1259 O O . PRO A 1 181 ? 7.824 -7.971 15.373 1.00 89.50 181 PRO A O 1
ATOM 1262 N N . VAL A 1 182 ? 5.930 -7.240 14.404 1.00 85.81 182 VAL A N 1
ATOM 1263 C CA . VAL A 1 182 ? 6.192 -5.806 14.617 1.00 85.81 182 VAL A CA 1
ATOM 1264 C C . VAL A 1 182 ? 6.181 -5.469 16.106 1.00 85.81 182 VAL A C 1
ATOM 1266 O O . VAL A 1 182 ? 7.103 -4.815 16.592 1.00 85.81 182 VAL A O 1
ATOM 1269 N N . PHE A 1 183 ? 5.181 -5.945 16.854 1.00 86.69 183 PHE A N 1
ATOM 1270 C CA . PHE A 1 183 ? 5.119 -5.737 18.302 1.00 86.69 183 PHE A CA 1
ATOM 1271 C C . PHE A 1 183 ? 6.284 -6.396 19.030 1.00 86.69 183 PHE A C 1
ATOM 1273 O O . PHE A 1 183 ? 6.915 -5.743 19.860 1.00 86.69 183 PHE A O 1
ATOM 1280 N N . HIS A 1 184 ? 6.630 -7.629 18.654 1.00 88.44 184 HIS A N 1
ATOM 1281 C CA . HIS A 1 184 ? 7.799 -8.320 19.200 1.00 88.44 184 HIS A CA 1
ATOM 1282 C C . HIS A 1 184 ? 9.095 -7.528 18.981 1.00 88.44 184 HIS A C 1
ATOM 1284 O O . HIS A 1 184 ? 9.962 -7.479 19.851 1.00 88.44 184 HIS A O 1
ATOM 1290 N N . PHE A 1 185 ? 9.241 -6.880 17.825 1.00 85.81 185 PHE A N 1
ATOM 1291 C CA . PHE A 1 185 ? 10.406 -6.047 17.540 1.00 85.81 185 PHE A CA 1
ATOM 1292 C C . PHE A 1 185 ? 10.399 -4.723 18.318 1.00 85.81 185 PHE A C 1
ATOM 1294 O O . PHE A 1 185 ? 11.421 -4.348 18.888 1.00 85.81 185 PHE A O 1
ATOM 1301 N N . LEU A 1 186 ? 9.257 -4.030 18.390 1.00 80.81 186 LEU A N 1
ATOM 1302 C CA . LEU A 1 186 ? 9.112 -2.790 19.163 1.00 80.81 186 LEU A CA 1
ATOM 1303 C C . LEU A 1 186 ? 9.420 -2.999 20.652 1.00 80.81 186 LEU A C 1
ATOM 1305 O O . LEU A 1 186 ? 10.057 -2.154 21.273 1.00 80.81 186 LEU A O 1
ATOM 1309 N N . GLU A 1 187 ? 9.016 -4.137 21.214 1.00 83.25 187 GLU A N 1
ATOM 1310 C CA . GLU A 1 187 ? 9.312 -4.501 22.604 1.00 83.25 187 GLU A CA 1
ATOM 1311 C C . GLU A 1 187 ? 10.805 -4.727 22.847 1.00 83.25 187 GLU A C 1
ATOM 1313 O O . GLU A 1 187 ? 11.308 -4.363 23.904 1.00 83.25 187 GLU A O 1
ATOM 1318 N N . LYS A 1 188 ? 11.540 -5.241 21.854 1.00 83.06 188 LYS A N 1
ATOM 1319 C CA . LYS A 1 188 ? 13.004 -5.358 21.928 1.00 83.06 188 LYS A CA 1
ATOM 1320 C C . LYS A 1 188 ? 13.741 -4.023 21.818 1.00 83.06 188 LYS A C 1
ATOM 1322 O O . LYS A 1 188 ? 14.874 -3.942 22.273 1.00 83.06 188 LYS A O 1
ATOM 1327 N N . LEU A 1 189 ? 13.148 -3.015 21.179 1.00 72.69 189 LEU A N 1
ATOM 1328 C CA . LEU A 1 189 ? 13.751 -1.684 21.043 1.00 72.69 189 LEU A CA 1
ATOM 1329 C C . LEU A 1 189 ? 13.469 -0.767 22.239 1.00 72.69 189 LEU A C 1
ATOM 1331 O O . LEU A 1 189 ? 14.229 0.168 22.473 1.00 72.69 189 LEU A O 1
ATOM 1335 N N . GLY A 1 190 ? 12.360 -0.997 22.945 1.00 63.12 190 GLY A N 1
ATOM 1336 C CA . GLY A 1 190 ? 11.936 -0.218 24.113 1.00 63.12 190 GLY A CA 1
ATOM 1337 C C . GLY A 1 190 ? 12.180 -0.897 25.465 1.00 63.12 190 GLY A C 1
ATOM 1338 O O . GLY A 1 190 ? 11.676 -0.391 26.467 1.00 63.12 190 GLY A O 1
ATOM 1339 N N . GLY A 1 191 ? 12.876 -2.038 25.480 1.00 46.59 191 GLY A N 1
ATOM 1340 C CA . GLY A 1 191 ? 13.300 -2.769 26.679 1.00 46.59 191 GLY A CA 1
ATOM 1341 C C . GLY A 1 191 ? 14.733 -2.463 27.086 1.00 46.59 191 GLY A C 1
ATOM 1342 O O . GLY A 1 191 ? 15.551 -2.167 26.187 1.00 46.59 191 GLY A O 1
#

Foldseek 3Di:
DDWDWDQAQQRDIDIDDDDPPDDPVNVRVVCCVVPVCSNDHHDDDDPVLLQLLLQLLQQLLCLLLQLLLQLLVLLVDPPVSSVVSNVVSVVVSCVVSVVSDRDGNNNPDPSNVNSNVNNNCVQLVVLLVVPPVSVVVSLSSLLSNLLSVQLVVCVVVVHDPVNSVVSSNVRSVVSNVVCPVVVVVSVVVVD

Radius of gyration: 21.18 Å; chains: 1; bounding box: 45×36×66 Å